Protein AF-A0A2P2IAN9-F1 (afdb_monomer_lite)

Structure (mmCIF, N/CA/C/O backbone):
data_AF-A0A2P2IAN9-F1
#
_entry.id   AF-A0A2P2IAN9-F1
#
loop_
_atom_site.group_PDB
_atom_site.id
_atom_site.type_symbol
_atom_site.label_atom_id
_atom_site.label_alt_id
_atom_site.label_comp_id
_atom_site.label_asym_id
_atom_site.label_entity_id
_atom_site.label_seq_id
_atom_site.pdbx_PDB_ins_code
_atom_site.Cartn_x
_atom_site.Cartn_y
_atom_site.Cartn_z
_atom_site.occupancy
_atom_site.B_iso_or_equiv
_atom_site.auth_seq_id
_atom_site.auth_comp_id
_atom_site.auth_asym_id
_atom_site.auth_atom_id
_atom_site.pdbx_PDB_model_num
ATOM 1 N N . THR A 1 1 ? -15.669 -12.174 9.888 1.00 73.38 1 THR A N 1
ATOM 2 C CA . THR A 1 1 ? -15.102 -11.050 10.673 1.00 73.38 1 THR A CA 1
ATOM 3 C C . THR A 1 1 ? -13.944 -11.431 11.589 1.00 73.38 1 THR A C 1
ATOM 5 O O . THR A 1 1 ? -13.033 -10.623 11.710 1.00 73.38 1 THR A O 1
ATOM 8 N N . HIS A 1 2 ? -13.893 -12.653 12.136 1.00 88.44 2 HIS A N 1
ATOM 9 C CA . HIS A 1 2 ? -12.846 -13.146 13.055 1.00 88.44 2 HIS A CA 1
ATOM 10 C C . HIS A 1 2 ? -11.388 -12.764 12.722 1.00 88.44 2 HIS A C 1
ATOM 12 O O . HIS A 1 2 ? -10.687 -12.249 13.589 1.00 88.44 2 HIS A O 1
ATOM 18 N N . CYS A 1 3 ? -10.926 -12.946 11.478 1.00 91.88 3 CYS A N 1
ATOM 19 C CA . CYS A 1 3 ? -9.547 -12.599 11.106 1.00 91.88 3 CYS A CA 1
ATOM 20 C C . CYS A 1 3 ? -9.253 -11.098 11.248 1.00 91.88 3 CYS A C 1
ATOM 22 O O . CYS A 1 3 ? -8.183 -10.721 11.710 1.00 91.88 3 CYS A O 1
ATOM 24 N N . VAL A 1 4 ? -10.203 -10.234 10.877 1.00 91.31 4 VAL A N 1
ATOM 25 C CA . VAL A 1 4 ? -10.028 -8.776 10.969 1.00 91.31 4 VAL A CA 1
ATOM 26 C C . VAL A 1 4 ? -9.991 -8.345 12.431 1.00 91.31 4 VAL A C 1
ATOM 28 O O . VAL A 1 4 ? -9.147 -7.542 12.810 1.00 91.31 4 VAL A O 1
ATOM 31 N N . THR A 1 5 ? -10.848 -8.927 13.269 1.00 93.00 5 THR A N 1
ATOM 32 C CA . THR A 1 5 ? -10.837 -8.685 14.715 1.00 93.00 5 THR A CA 1
ATOM 33 C C . THR A 1 5 ? -9.508 -9.087 15.346 1.00 93.00 5 THR A C 1
ATOM 35 O O . THR A 1 5 ? -8.934 -8.306 16.101 1.00 93.00 5 THR A O 1
ATOM 38 N N . PHE A 1 6 ? -8.980 -10.260 14.987 1.00 95.56 6 PHE A N 1
ATOM 39 C CA . PHE A 1 6 ? -7.663 -10.703 15.438 1.00 95.56 6 PHE A CA 1
ATOM 40 C C . PHE A 1 6 ? -6.560 -9.719 15.030 1.00 95.56 6 PHE A C 1
ATOM 42 O O . PHE A 1 6 ? -5.773 -9.302 15.873 1.00 95.56 6 PHE A O 1
ATOM 49 N N . LEU A 1 7 ? -6.531 -9.297 13.762 1.00 94.75 7 LEU A N 1
ATOM 50 C CA . LEU A 1 7 ? -5.512 -8.369 13.266 1.00 94.75 7 LEU A CA 1
ATOM 51 C C . LEU A 1 7 ? -5.581 -7.006 13.967 1.00 94.75 7 LEU A C 1
ATOM 53 O O . LEU A 1 7 ? -4.540 -6.440 14.309 1.00 94.75 7 LEU A O 1
ATOM 57 N N . VAL A 1 8 ? -6.784 -6.481 14.207 1.00 92.31 8 VAL A N 1
ATOM 58 C CA . VAL A 1 8 ? -6.971 -5.213 14.930 1.00 92.31 8 VAL A CA 1
ATOM 59 C C . VAL A 1 8 ? -6.477 -5.330 16.372 1.00 92.31 8 VAL A C 1
ATOM 61 O O . VAL A 1 8 ? -5.745 -4.457 16.832 1.00 92.31 8 VAL A O 1
ATOM 64 N N . ASN A 1 9 ? -6.786 -6.434 17.055 1.00 91.75 9 ASN A N 1
ATOM 65 C CA . ASN A 1 9 ? -6.298 -6.694 18.413 1.00 91.75 9 ASN A CA 1
ATOM 66 C C . ASN A 1 9 ? -4.779 -6.916 18.464 1.00 91.75 9 ASN A C 1
ATOM 68 O O . ASN A 1 9 ? -4.145 -6.578 19.457 1.00 91.75 9 ASN A O 1
ATOM 72 N N . PHE A 1 10 ? -4.186 -7.434 17.385 1.00 93.50 10 PHE A N 1
ATOM 73 C CA . PHE A 1 10 ? -2.736 -7.578 17.239 1.00 93.50 10 PHE A CA 1
ATOM 74 C C . PHE A 1 10 ? -2.008 -6.228 17.088 1.00 93.50 10 PHE A C 1
ATOM 76 O O . PHE A 1 10 ? -0.782 -6.174 17.133 1.00 93.50 10 PHE A O 1
ATOM 83 N N . GLY A 1 11 ? -2.738 -5.122 16.909 1.00 88.56 11 GLY A N 1
ATOM 84 C CA . GLY A 1 11 ? -2.145 -3.795 16.743 1.00 88.56 11 GLY A CA 1
ATOM 85 C C . GLY A 1 11 ? -1.714 -3.504 15.308 1.00 88.56 11 GLY A C 1
ATOM 86 O O . GLY A 1 11 ? -0.791 -2.721 15.079 1.00 88.56 11 GLY A O 1
ATOM 87 N N . THR A 1 12 ? -2.366 -4.121 14.317 1.00 91.94 12 THR A N 1
ATOM 88 C CA . THR A 1 12 ? -2.169 -3.691 12.925 1.00 91.94 12 THR A CA 1
ATOM 89 C C . THR A 1 12 ? -2.632 -2.248 12.731 1.00 91.94 12 THR A C 1
ATOM 91 O O . THR A 1 12 ? -3.547 -1.768 13.397 1.00 91.94 12 THR A O 1
ATOM 94 N N . ASN A 1 13 ? -1.986 -1.530 11.812 1.00 92.12 13 ASN A N 1
ATOM 95 C CA . ASN A 1 13 ? -2.345 -0.148 11.520 1.00 92.12 13 ASN A CA 1
ATOM 96 C C . ASN A 1 13 ? -3.661 -0.093 10.724 1.00 92.12 13 ASN A C 1
ATOM 98 O O . ASN A 1 13 ? -3.674 -0.424 9.538 1.00 92.12 13 ASN A O 1
ATOM 102 N N . LEU A 1 14 ? -4.745 0.379 11.349 1.00 92.88 14 LEU A N 1
ATOM 103 C CA . LEU A 1 14 ? -6.054 0.542 10.700 1.00 92.88 14 LEU A CA 1
ATOM 104 C C . LEU A 1 14 ? -6.056 1.624 9.609 1.00 92.88 14 LEU A C 1
ATOM 106 O O . LEU A 1 14 ? -6.954 1.644 8.772 1.00 92.88 14 LEU A O 1
ATOM 110 N N . PHE A 1 15 ? -5.055 2.504 9.611 1.00 93.94 15 PHE A N 1
ATOM 111 C CA . PHE A 1 15 ? -4.884 3.596 8.653 1.00 93.94 15 PHE A CA 1
ATOM 112 C C . PHE A 1 15 ? -3.808 3.293 7.604 1.00 93.94 15 PHE A C 1
ATOM 114 O O . PHE A 1 15 ? -3.354 4.206 6.921 1.00 93.94 15 PHE A O 1
ATOM 121 N N . ALA A 1 16 ? -3.352 2.040 7.504 1.00 94.88 16 ALA A N 1
ATOM 122 C CA . ALA A 1 16 ? -2.446 1.628 6.438 1.00 94.88 16 ALA A CA 1
ATOM 123 C C . ALA A 1 16 ? -3.073 1.911 5.067 1.00 94.88 16 ALA A C 1
ATOM 125 O O . ALA A 1 16 ? -4.287 1.835 4.921 1.00 94.88 16 ALA A O 1
ATOM 126 N N . LEU A 1 17 ? -2.250 2.219 4.069 1.00 96.00 17 LEU A N 1
ATOM 127 C CA . LEU A 1 17 ? -2.711 2.537 2.722 1.00 96.00 17 LEU A CA 1
ATOM 128 C C . LEU A 1 17 ? -2.096 1.567 1.706 1.00 96.00 17 LEU A C 1
ATOM 130 O O . LEU A 1 17 ? -0.945 1.125 1.853 1.00 96.00 17 LEU A O 1
ATOM 134 N N . ASP A 1 18 ? -2.877 1.221 0.686 1.00 93.88 18 ASP A N 1
ATOM 135 C CA . ASP A 1 18 ? -2.386 0.511 -0.493 1.00 93.88 18 ASP A CA 1
ATOM 136 C C . ASP A 1 18 ? -1.674 1.473 -1.471 1.00 93.88 18 ASP A C 1
ATOM 138 O O . ASP A 1 18 ? -1.512 2.665 -1.206 1.00 93.88 18 ASP A O 1
ATOM 142 N N . ASN A 1 19 ? -1.214 0.959 -2.615 1.00 92.25 19 ASN A N 1
ATOM 143 C CA . ASN A 1 19 ? -0.552 1.784 -3.637 1.00 92.25 19 ASN A CA 1
ATOM 144 C C . ASN A 1 19 ? -1.485 2.831 -4.271 1.00 92.25 19 ASN A C 1
ATOM 146 O O . ASN A 1 19 ? -1.006 3.762 -4.911 1.00 92.25 19 ASN A O 1
ATOM 150 N N . GLN A 1 20 ? -2.796 2.673 -4.089 1.00 91.38 20 GLN A N 1
ATOM 151 C CA . GLN A 1 20 ? -3.844 3.539 -4.610 1.00 91.38 20 GLN A CA 1
ATOM 152 C C . GLN A 1 20 ? -4.423 4.463 -3.532 1.00 91.38 20 GLN A C 1
ATOM 154 O O . GLN A 1 20 ? -5.422 5.127 -3.783 1.00 91.38 20 GLN A O 1
ATOM 159 N N . TYR A 1 21 ? -3.785 4.540 -2.360 1.00 92.94 21 TYR A N 1
ATOM 160 C CA . TYR A 1 21 ? -4.229 5.348 -1.225 1.00 92.94 21 TYR A CA 1
ATOM 161 C C . TYR A 1 21 ? -5.585 4.928 -0.635 1.00 92.94 21 TYR A C 1
ATOM 163 O O . TYR A 1 21 ? -6.258 5.737 -0.000 1.00 92.94 21 TYR A O 1
ATOM 171 N N . HIS A 1 22 ? -5.971 3.659 -0.762 1.00 95.88 22 HIS A N 1
ATOM 172 C CA . HIS A 1 22 ? -7.133 3.117 -0.062 1.00 95.88 22 HIS A CA 1
ATOM 173 C C . HIS A 1 22 ? -6.749 2.580 1.313 1.00 95.88 22 HIS A C 1
ATOM 175 O O . HIS A 1 22 ? -5.803 1.798 1.456 1.00 95.88 22 HIS A O 1
ATOM 181 N N . SER A 1 23 ? -7.531 2.950 2.325 1.00 95.38 23 SER A N 1
ATOM 182 C CA . SER A 1 23 ? -7.441 2.349 3.652 1.00 95.38 23 SER A CA 1
ATOM 183 C C . SER A 1 23 ? -8.182 1.002 3.717 1.00 95.38 23 SER A C 1
ATOM 185 O O . SER A 1 23 ? -9.050 0.723 2.883 1.00 95.38 23 SER A O 1
ATOM 187 N N . PRO A 1 24 ? -7.928 0.159 4.739 1.00 94.75 24 PRO A N 1
ATOM 188 C CA . PRO A 1 24 ? -8.713 -1.047 4.997 1.00 94.75 24 PRO A CA 1
ATOM 189 C C . PRO A 1 24 ? -10.226 -0.801 5.042 1.00 94.75 24 PRO A C 1
ATOM 191 O O . PRO A 1 24 ? -11.002 -1.665 4.632 1.00 94.75 24 PRO A O 1
ATOM 194 N N . LYS A 1 25 ? -10.648 0.377 5.525 1.00 95.31 25 LYS A N 1
ATOM 195 C CA . LYS A 1 25 ? -12.055 0.789 5.568 1.00 95.31 25 LYS A CA 1
ATOM 196 C C . LYS A 1 25 ? -12.606 1.004 4.156 1.00 95.31 25 LYS A C 1
ATOM 198 O O . LYS A 1 25 ? -13.667 0.472 3.838 1.00 95.31 25 LYS A O 1
ATOM 203 N N . ASP A 1 26 ? -11.868 1.715 3.309 1.00 95.81 26 ASP A N 1
ATOM 204 C CA . ASP A 1 26 ? -12.273 1.993 1.926 1.00 95.81 26 ASP A CA 1
ATOM 205 C C . ASP A 1 26 ? -12.361 0.697 1.118 1.00 95.81 26 ASP A C 1
ATOM 207 O O . ASP A 1 26 ? -13.351 0.455 0.434 1.00 95.81 26 ASP A O 1
ATOM 211 N N . LEU A 1 27 ? -11.389 -0.205 1.287 1.00 94.81 27 LEU A N 1
ATOM 212 C CA . LEU A 1 27 ? -11.413 -1.526 0.654 1.00 94.81 27 LEU A CA 1
ATOM 213 C C . LEU A 1 27 ? -12.602 -2.374 1.122 1.00 94.81 27 LEU A C 1
ATOM 215 O O . LEU A 1 27 ? -13.214 -3.074 0.315 1.00 94.81 27 LEU A O 1
ATOM 219 N N . ALA A 1 28 ? -12.966 -2.309 2.407 1.00 95.12 28 ALA A N 1
ATOM 220 C CA . ALA A 1 28 ? -14.155 -2.991 2.913 1.00 95.12 28 ALA A CA 1
ATOM 221 C C . ALA A 1 28 ? -15.449 -2.416 2.313 1.00 95.12 28 ALA A C 1
ATOM 223 O O . ALA A 1 28 ? -16.366 -3.187 2.017 1.00 95.12 28 ALA A O 1
ATOM 224 N N . ALA A 1 29 ? -15.511 -1.097 2.102 1.00 95.88 29 ALA A N 1
ATOM 225 C CA . ALA A 1 29 ? -16.639 -0.431 1.455 1.00 95.88 29 ALA A CA 1
ATOM 226 C C . ALA A 1 29 ? -16.747 -0.804 -0.033 1.00 95.88 29 ALA A C 1
ATOM 228 O O . ALA A 1 29 ? -17.814 -1.233 -0.469 1.00 95.88 29 ALA A O 1
ATOM 229 N N . ILE A 1 30 ? -15.639 -0.737 -0.781 1.00 95.62 30 ILE A N 1
ATOM 230 C CA . ILE A 1 30 ? -15.566 -1.124 -2.202 1.00 95.62 30 ILE A CA 1
ATOM 231 C C . ILE A 1 30 ? -15.977 -2.590 -2.386 1.00 95.62 30 ILE A C 1
ATOM 233 O O . ILE A 1 30 ? -16.718 -2.923 -3.306 1.00 95.62 30 ILE A O 1
ATOM 237 N N . ALA A 1 31 ? -15.543 -3.473 -1.484 1.00 93.81 31 ALA A N 1
ATOM 238 C CA . ALA A 1 31 ? -15.880 -4.893 -1.523 1.00 93.81 31 ALA A CA 1
ATOM 239 C C . ALA A 1 31 ? -17.292 -5.226 -0.992 1.00 93.81 31 ALA A C 1
ATOM 241 O O . ALA A 1 31 ? -17.640 -6.404 -0.907 1.00 93.81 31 ALA A O 1
ATOM 242 N N . GLY A 1 32 ? -18.083 -4.233 -0.566 1.00 94.50 32 GLY A N 1
ATOM 243 C CA . GLY A 1 32 ? -19.434 -4.439 -0.032 1.00 94.50 32 GLY A CA 1
ATOM 244 C C . GLY A 1 32 ? -19.491 -5.200 1.301 1.00 94.50 32 GLY A C 1
ATOM 245 O O . GLY A 1 32 ? -20.542 -5.723 1.674 1.00 94.50 32 GLY A O 1
ATOM 246 N N . LYS A 1 33 ? -18.386 -5.282 2.056 1.00 95.62 33 LYS A N 1
ATOM 247 C CA . LYS A 1 33 ? -18.310 -6.034 3.322 1.00 95.62 33 LYS A CA 1
ATOM 248 C C . LYS A 1 33 ? -18.792 -5.198 4.508 1.00 95.62 33 LYS A C 1
ATOM 250 O O . LYS A 1 33 ? -18.000 -4.801 5.361 1.00 95.62 33 LYS A O 1
ATOM 255 N N . GLN A 1 34 ? -20.103 -4.982 4.589 1.00 95.00 34 GLN A N 1
ATOM 256 C CA . GLN A 1 34 ? -20.748 -4.114 5.588 1.00 95.00 34 GLN A CA 1
ATOM 257 C C . GLN A 1 34 ? -20.393 -4.457 7.047 1.00 95.00 34 GLN A C 1
ATOM 259 O O . GLN A 1 34 ? -20.115 -3.565 7.844 1.00 95.00 34 GLN A O 1
ATOM 264 N N . GLU A 1 35 ? -20.337 -5.744 7.406 1.00 94.62 35 GLU A N 1
ATOM 265 C CA . GLU A 1 35 ? -19.994 -6.174 8.773 1.00 94.62 35 GLU A CA 1
ATOM 266 C C . GLU A 1 35 ? -18.555 -5.778 9.158 1.00 94.62 35 GLU A C 1
ATOM 268 O O . GLU A 1 35 ? -18.302 -5.271 10.251 1.00 94.62 35 GLU A O 1
ATOM 273 N N . VAL A 1 36 ? -17.610 -5.956 8.227 1.00 95.12 36 VAL A N 1
ATOM 274 C CA . VAL A 1 36 ? -16.200 -5.579 8.404 1.00 95.12 36 VAL A CA 1
ATOM 275 C C . VAL A 1 36 ? -16.057 -4.062 8.440 1.00 95.12 36 VAL A C 1
ATOM 277 O O . VAL A 1 36 ? -15.339 -3.541 9.289 1.00 95.12 36 VAL A O 1
ATOM 280 N N . LEU A 1 37 ? -16.766 -3.356 7.557 1.00 95.50 37 LEU A N 1
ATOM 281 C CA . LEU A 1 37 ? -16.779 -1.898 7.501 1.00 95.50 37 LEU A CA 1
ATOM 282 C C . LEU A 1 37 ? -17.226 -1.297 8.840 1.00 95.50 37 LEU A C 1
ATOM 284 O O . LEU A 1 37 ? -16.530 -0.452 9.398 1.00 95.50 37 LEU A O 1
ATOM 288 N N . ARG A 1 38 ? -18.341 -1.787 9.395 1.00 95.81 38 ARG A N 1
ATOM 289 C CA . ARG A 1 38 ? -18.894 -1.312 10.673 1.00 95.81 38 ARG A CA 1
ATOM 290 C C . ARG A 1 38 ? -17.962 -1.603 11.853 1.00 95.81 38 ARG A C 1
ATOM 292 O O . ARG A 1 38 ? -17.824 -0.775 12.755 1.00 95.81 38 ARG A O 1
ATOM 299 N N . PHE A 1 39 ? -17.299 -2.762 11.838 1.00 95.62 39 PHE A N 1
ATOM 300 C CA . PHE A 1 39 ? -16.288 -3.117 12.835 1.00 95.62 39 PHE A CA 1
ATOM 301 C C . PHE A 1 39 ? -15.066 -2.190 12.768 1.00 95.62 39 PHE A C 1
ATOM 303 O O . PHE A 1 39 ? -14.659 -1.645 13.794 1.00 95.62 39 PHE A O 1
ATOM 310 N N . LEU A 1 40 ? -14.505 -1.982 11.572 1.00 95.31 40 LEU A N 1
ATOM 311 C CA . LEU A 1 40 ? -13.342 -1.115 11.364 1.00 95.31 40 LEU A CA 1
ATOM 312 C C . LEU A 1 40 ? -13.641 0.340 11.730 1.00 95.31 40 LEU A C 1
ATOM 314 O O . LEU A 1 40 ? -12.804 0.983 12.355 1.00 95.31 40 LEU A O 1
ATOM 318 N N . ASP A 1 41 ? -14.832 0.839 11.399 1.00 95.06 41 ASP A N 1
ATOM 319 C CA . ASP A 1 41 ? -15.256 2.194 11.754 1.00 95.06 41 ASP A CA 1
ATOM 320 C C . ASP A 1 41 ? -15.337 2.383 13.276 1.00 95.06 41 ASP A C 1
ATOM 322 O O . ASP A 1 41 ? -14.755 3.312 13.836 1.00 95.06 41 ASP A O 1
ATOM 326 N N . SER A 1 42 ? -15.948 1.416 13.968 1.00 94.88 42 SER A N 1
ATOM 327 C CA . SER A 1 42 ? -16.028 1.409 15.433 1.00 94.88 42 SER A CA 1
ATOM 328 C C . SER A 1 42 ? -14.643 1.330 16.088 1.00 94.88 42 SER A C 1
ATOM 330 O O . SER A 1 42 ? -14.381 2.004 17.084 1.00 94.88 42 SER A O 1
ATOM 332 N N . ALA A 1 43 ? -13.743 0.503 15.551 1.00 94.19 43 ALA A N 1
ATOM 333 C CA . ALA A 1 43 ? -12.381 0.358 16.061 1.00 94.19 43 ALA A CA 1
ATOM 334 C C . ALA A 1 43 ? -11.540 1.626 15.832 1.00 94.19 43 ALA A C 1
ATOM 336 O O . ALA A 1 43 ? -10.825 2.061 16.736 1.00 94.19 43 ALA A O 1
ATOM 337 N N . ALA A 1 44 ? -11.665 2.252 14.660 1.00 93.25 44 ALA A N 1
ATOM 338 C CA . ALA A 1 44 ? -10.976 3.496 14.336 1.00 93.25 44 ALA A CA 1
ATOM 339 C C . ALA A 1 44 ? -11.447 4.658 15.223 1.00 93.25 44 ALA A C 1
ATOM 341 O O . ALA A 1 44 ? -10.613 5.409 15.728 1.00 93.25 44 ALA A O 1
ATOM 342 N N . ALA A 1 45 ? -12.757 4.776 15.470 1.00 94.12 45 ALA A N 1
ATOM 343 C CA . ALA A 1 45 ? -13.310 5.778 16.381 1.00 94.12 45 ALA A CA 1
ATOM 344 C C . ALA A 1 45 ? -12.777 5.600 17.813 1.00 94.12 45 ALA A C 1
ATOM 346 O O . ALA A 1 45 ? -12.323 6.562 18.432 1.00 94.12 45 ALA A O 1
ATOM 347 N N . LYS A 1 46 ? -12.737 4.357 18.316 1.00 93.44 46 LYS A N 1
ATOM 348 C CA . LYS A 1 46 ? -12.150 4.047 19.630 1.00 93.44 46 LYS A CA 1
ATOM 349 C C . LYS A 1 46 ? -10.679 4.459 19.711 1.00 93.44 46 LYS A C 1
ATOM 351 O O . LYS A 1 46 ? -10.287 5.102 20.679 1.00 93.44 46 LYS A O 1
ATOM 356 N N . GLN A 1 47 ? -9.870 4.139 18.700 1.00 92.00 47 GLN A N 1
ATOM 357 C CA . GLN A 1 47 ? -8.456 4.535 18.679 1.00 92.00 47 GLN A CA 1
ATOM 358 C C . GLN A 1 47 ? -8.261 6.052 18.617 1.00 92.00 47 GLN A C 1
ATOM 360 O O . GLN A 1 47 ? -7.361 6.566 19.269 1.00 92.00 47 GLN A O 1
ATOM 365 N N . GLN A 1 48 ? -9.103 6.780 17.880 1.00 91.38 48 GLN A N 1
ATOM 366 C CA . GLN A 1 48 ? -9.017 8.243 17.811 1.00 91.38 48 GLN A CA 1
ATOM 367 C C . GLN A 1 48 ? -9.293 8.917 19.154 1.00 91.38 48 GLN A C 1
ATOM 369 O O . GLN A 1 48 ? -8.640 9.908 19.470 1.00 91.38 48 GLN A O 1
ATOM 374 N N . ILE A 1 49 ? -10.228 8.377 19.937 1.00 92.75 49 ILE A N 1
ATOM 375 C CA . ILE A 1 49 ? -10.556 8.897 21.269 1.00 92.75 49 ILE A CA 1
ATOM 376 C C . ILE A 1 49 ? -9.454 8.543 22.274 1.00 92.75 49 ILE A C 1
ATOM 378 O O . ILE A 1 49 ? -9.070 9.384 23.081 1.00 92.75 49 ILE A O 1
ATOM 382 N N . MET A 1 50 ? -8.940 7.311 22.230 1.00 91.31 50 MET A N 1
ATOM 383 C CA . MET A 1 50 ? -7.956 6.838 23.209 1.00 91.31 50 MET A CA 1
ATOM 384 C C . MET A 1 50 ? -6.538 7.356 22.945 1.00 91.31 50 MET A C 1
ATOM 386 O O . MET A 1 50 ? -5.817 7.647 23.893 1.00 91.31 50 MET A O 1
ATOM 390 N N . ASP A 1 51 ? -6.115 7.447 21.681 1.00 90.31 51 ASP A N 1
ATOM 391 C CA . ASP A 1 51 ? -4.724 7.742 21.327 1.00 90.31 51 ASP A CA 1
ATOM 392 C C . ASP A 1 51 ? -4.604 8.522 20.008 1.00 90.31 51 ASP A C 1
ATOM 394 O O . ASP A 1 51 ? -4.049 8.083 18.998 1.00 90.31 51 ASP A O 1
ATOM 398 N N . PHE A 1 52 ? -5.135 9.742 20.017 1.00 92.19 52 PHE A N 1
ATOM 399 C CA . PHE A 1 52 ? -5.097 10.641 18.863 1.00 92.19 52 PHE A CA 1
ATOM 400 C C . PHE A 1 52 ? -3.674 10.880 18.319 1.00 92.19 52 PHE A C 1
ATOM 402 O O . PHE A 1 52 ? -3.464 10.982 17.104 1.00 92.19 52 PHE A O 1
ATOM 409 N N . ALA A 1 53 ? -2.676 10.958 19.205 1.00 92.75 53 ALA A N 1
ATOM 410 C CA . ALA A 1 53 ? -1.292 11.214 18.825 1.00 92.75 53 ALA A CA 1
ATOM 411 C C . ALA A 1 53 ? -0.682 10.032 18.060 1.00 92.75 53 ALA A C 1
ATOM 413 O O . ALA A 1 53 ? -0.012 10.247 17.042 1.00 92.75 53 ALA A O 1
ATOM 414 N N . SER A 1 54 ? -0.918 8.791 18.502 1.00 90.56 54 SER A N 1
ATOM 415 C CA . SER A 1 54 ? -0.456 7.627 17.746 1.00 90.56 54 SER A CA 1
ATOM 416 C C . SER A 1 54 ? -1.220 7.460 16.442 1.00 90.56 54 SER A C 1
ATOM 418 O O . SER A 1 54 ? -0.587 7.158 15.433 1.00 90.56 54 SER A O 1
ATOM 420 N N . VAL A 1 55 ? -2.523 7.764 16.406 1.00 93.12 55 VAL A N 1
ATOM 421 C CA . VAL A 1 55 ? -3.310 7.757 15.165 1.00 93.12 55 VAL A CA 1
ATOM 422 C C . VAL A 1 55 ? -2.710 8.713 14.135 1.00 93.12 55 VAL A C 1
ATOM 424 O O . VAL A 1 55 ? -2.527 8.336 12.976 1.00 93.12 55 VAL A O 1
ATOM 427 N N . LYS A 1 56 ? -2.333 9.931 14.542 1.00 93.44 56 LYS A N 1
ATOM 428 C CA . LYS A 1 56 ? -1.671 10.892 13.646 1.00 93.44 56 LYS A CA 1
ATOM 429 C C . LYS A 1 56 ? -0.349 10.340 13.102 1.00 93.44 56 LYS A C 1
ATOM 431 O O . LYS A 1 56 ? -0.122 10.385 11.894 1.00 93.44 56 LYS A O 1
ATOM 436 N N . LYS A 1 57 ? 0.492 9.760 13.966 1.00 94.38 57 LYS A N 1
ATOM 437 C CA . LYS A 1 57 ? 1.759 9.126 13.554 1.00 94.38 57 LYS A CA 1
ATOM 438 C C . LYS A 1 57 ? 1.536 7.918 12.640 1.00 94.38 57 LYS A C 1
ATOM 440 O O . LYS A 1 57 ? 2.308 7.704 11.710 1.00 94.38 57 LYS A O 1
ATOM 445 N N . ALA A 1 58 ? 0.499 7.124 12.891 1.00 93.19 58 ALA A N 1
ATOM 446 C CA . ALA A 1 58 ? 0.159 5.943 12.107 1.00 93.19 58 ALA A CA 1
ATOM 447 C C . ALA A 1 58 ? -0.299 6.313 10.689 1.00 93.19 58 ALA A C 1
ATOM 449 O O . ALA A 1 58 ? 0.112 5.653 9.733 1.00 93.19 58 ALA A O 1
ATOM 450 N N . LYS A 1 59 ? -1.075 7.397 10.551 1.00 93.94 59 LYS A N 1
ATOM 451 C CA . LYS A 1 59 ? -1.455 7.982 9.255 1.00 93.94 59 LYS A CA 1
ATOM 452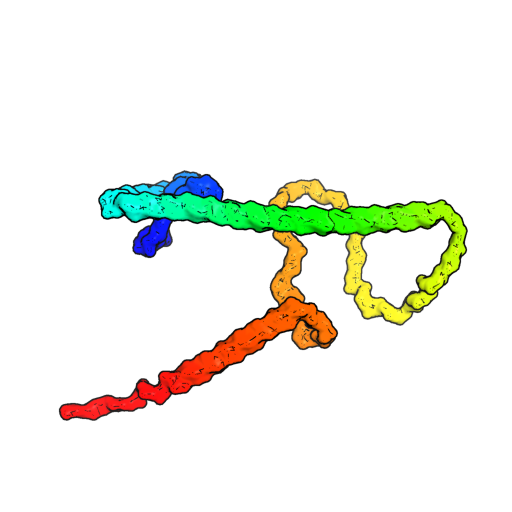 C C . LYS A 1 59 ? -0.240 8.513 8.496 1.00 93.94 59 LYS A C 1
ATOM 454 O O . LYS A 1 59 ? 0.003 8.101 7.368 1.00 93.94 59 LYS A O 1
ATOM 459 N N . GLU A 1 60 ? 0.591 9.324 9.149 1.00 94.56 60 GLU A N 1
ATOM 460 C CA . GLU A 1 60 ? 1.806 9.870 8.529 1.00 94.56 60 GLU A CA 1
ATOM 461 C C . GLU A 1 60 ? 2.774 8.755 8.089 1.00 94.56 60 GLU A C 1
ATOM 463 O O . GLU A 1 60 ? 3.387 8.811 7.020 1.00 94.56 60 GLU A O 1
ATOM 468 N N . LYS A 1 61 ? 2.910 7.697 8.900 1.00 94.50 61 LYS A N 1
ATOM 469 C CA . LYS A 1 61 ? 3.716 6.525 8.547 1.00 94.50 61 LYS A CA 1
ATOM 470 C C . LYS A 1 61 ? 3.146 5.798 7.329 1.00 94.50 61 LYS A C 1
ATOM 472 O O . LYS A 1 61 ? 3.932 5.394 6.476 1.00 94.50 61 LYS A O 1
ATOM 477 N N . ALA A 1 62 ? 1.824 5.644 7.246 1.00 94.75 62 ALA A N 1
ATOM 478 C CA . ALA A 1 62 ? 1.169 5.001 6.113 1.00 94.75 62 ALA A CA 1
ATOM 479 C C . ALA A 1 62 ? 1.418 5.768 4.806 1.00 94.75 62 ALA A C 1
ATOM 481 O O . ALA A 1 62 ? 1.854 5.167 3.829 1.00 94.75 62 ALA A O 1
ATOM 482 N N . GLU A 1 63 ? 1.257 7.093 4.810 1.00 94.19 63 GLU A N 1
ATOM 483 C CA . GLU A 1 63 ? 1.534 7.945 3.644 1.00 94.19 63 GLU A CA 1
ATOM 484 C C . GLU A 1 63 ? 2.992 7.825 3.182 1.00 94.19 63 GLU A C 1
ATOM 486 O O . GLU A 1 63 ? 3.270 7.566 2.009 1.00 94.19 63 GLU A O 1
ATOM 491 N N . LYS A 1 64 ? 3.947 7.928 4.117 1.00 94.88 64 LYS A N 1
ATOM 492 C CA . LYS A 1 64 ? 5.378 7.762 3.810 1.00 94.88 64 LYS A CA 1
ATOM 493 C C . LYS A 1 64 ? 5.693 6.374 3.259 1.00 94.88 64 LYS A C 1
ATOM 495 O O . LYS A 1 64 ? 6.600 6.233 2.438 1.00 94.88 64 LYS A O 1
ATOM 500 N N . GLU A 1 65 ? 5.011 5.339 3.738 1.00 93.56 65 GLU A N 1
ATOM 501 C CA . GLU A 1 65 ? 5.219 3.975 3.267 1.00 93.56 65 GLU A CA 1
ATOM 502 C C . GLU A 1 65 ? 4.714 3.784 1.834 1.00 93.56 65 GLU A C 1
ATOM 504 O O . GLU A 1 65 ? 5.436 3.188 1.033 1.00 93.56 65 GLU A O 1
ATOM 509 N N . VAL A 1 66 ? 3.550 4.344 1.486 1.00 94.88 66 VAL A N 1
ATOM 510 C CA . VAL A 1 66 ? 3.027 4.329 0.109 1.00 94.88 66 VAL A CA 1
ATOM 511 C C . VAL A 1 66 ? 4.000 5.009 -0.840 1.00 94.88 66 VAL A C 1
ATOM 513 O O . VAL A 1 66 ? 4.427 4.387 -1.810 1.00 94.88 66 VAL A O 1
ATOM 516 N N . VAL A 1 6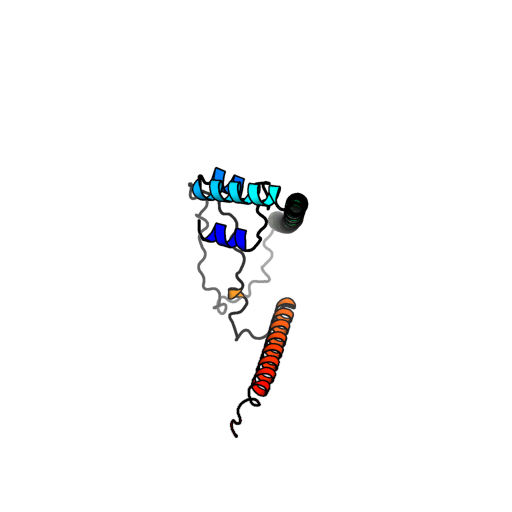7 ? 4.445 6.227 -0.518 1.00 94.19 67 VAL A N 1
ATOM 517 C CA . VAL A 1 67 ? 5.401 6.971 -1.355 1.00 94.19 67 VAL A CA 1
ATOM 518 C C . VAL A 1 67 ? 6.681 6.161 -1.573 1.00 94.19 67 VAL A C 1
ATOM 520 O O . VAL A 1 67 ? 7.108 5.951 -2.708 1.00 94.19 67 VAL A O 1
ATOM 523 N N . LYS A 1 68 ? 7.262 5.602 -0.503 1.00 94.69 68 LYS A N 1
ATOM 524 C CA . LYS A 1 68 ? 8.455 4.744 -0.610 1.00 94.69 68 LYS A CA 1
ATOM 525 C C . LYS A 1 68 ? 8.217 3.501 -1.465 1.00 94.69 68 LYS A C 1
ATOM 527 O O . LYS A 1 68 ? 9.150 3.025 -2.115 1.00 94.69 68 LYS A O 1
ATOM 532 N N . ARG A 1 69 ? 7.019 2.920 -1.414 1.00 93.75 69 ARG A N 1
ATOM 533 C CA . ARG A 1 69 ? 6.669 1.718 -2.177 1.00 93.75 69 ARG A CA 1
ATOM 534 C C . ARG A 1 69 ? 6.505 2.047 -3.662 1.00 93.75 69 ARG A C 1
ATOM 536 O O . ARG A 1 69 ? 7.077 1.330 -4.482 1.00 93.75 69 ARG A O 1
ATOM 543 N N . LEU A 1 70 ? 5.846 3.160 -3.986 1.00 93.62 70 LEU A N 1
ATOM 544 C CA . LEU A 1 70 ? 5.717 3.679 -5.350 1.00 93.62 70 LEU A CA 1
ATOM 545 C C . LEU A 1 70 ? 7.085 4.001 -5.955 1.00 93.62 70 LEU A C 1
ATOM 547 O O . LEU A 1 70 ? 7.430 3.460 -6.999 1.00 93.62 70 LEU A O 1
ATOM 551 N N . GLU A 1 71 ? 7.940 4.743 -5.247 1.00 94.25 71 GLU A N 1
ATOM 552 C CA . GLU A 1 71 ? 9.289 5.052 -5.737 1.00 94.25 71 GLU A CA 1
ATOM 553 C C . GLU A 1 71 ? 10.122 3.801 -6.042 1.00 94.25 71 GLU A C 1
ATOM 555 O O . GLU A 1 71 ? 10.897 3.769 -7.000 1.00 94.25 71 GLU A O 1
ATOM 560 N N . LYS A 1 72 ? 10.024 2.769 -5.195 1.00 93.56 72 LYS A N 1
ATOM 561 C CA . LYS A 1 72 ? 10.726 1.499 -5.418 1.00 93.56 72 LYS A CA 1
ATOM 562 C C . LYS A 1 72 ? 10.184 0.781 -6.647 1.00 93.56 72 LYS A C 1
ATOM 564 O O . LYS A 1 72 ? 10.986 0.252 -7.416 1.00 93.56 72 LYS A O 1
ATOM 569 N N . SER A 1 73 ? 8.864 0.783 -6.820 1.00 91.81 73 SER A N 1
ATOM 570 C CA . SER A 1 73 ? 8.201 0.215 -7.992 1.00 91.81 73 SER A CA 1
ATOM 571 C C . SER A 1 73 ? 8.654 0.929 -9.264 1.00 91.81 73 SER A C 1
ATOM 573 O O . SER A 1 73 ? 9.152 0.281 -10.179 1.00 91.81 73 SER A O 1
ATOM 575 N N . ASP A 1 74 ? 8.635 2.261 -9.280 1.00 93.50 74 ASP A N 1
ATOM 576 C CA . ASP A 1 74 ? 9.052 3.067 -10.431 1.00 93.50 74 ASP A CA 1
ATOM 577 C C . ASP A 1 74 ? 10.528 2.869 -10.776 1.00 93.50 74 ASP A C 1
ATOM 579 O O . ASP A 1 74 ? 10.902 2.741 -11.943 1.00 93.50 74 ASP A O 1
ATOM 583 N N . LYS A 1 75 ? 11.400 2.818 -9.762 1.00 94.56 75 LYS A N 1
ATOM 584 C CA . LYS A 1 75 ? 12.832 2.541 -9.958 1.00 94.56 75 LYS A CA 1
ATOM 585 C C . LYS A 1 75 ? 13.053 1.154 -10.551 1.00 94.56 75 LYS A C 1
ATOM 587 O O . LYS A 1 75 ? 13.950 0.992 -11.375 1.00 94.56 75 LYS A O 1
ATOM 592 N N . MET A 1 76 ? 12.280 0.159 -10.121 1.00 93.44 76 MET A N 1
ATOM 593 C CA . MET A 1 76 ? 12.352 -1.193 -10.670 1.00 93.44 76 MET A CA 1
ATOM 594 C C . MET A 1 76 ? 11.845 -1.213 -12.112 1.00 93.44 76 MET A C 1
ATOM 596 O O . MET A 1 76 ? 12.552 -1.706 -12.985 1.00 93.44 76 MET A O 1
ATOM 600 N N . GLN A 1 77 ? 10.699 -0.585 -12.376 1.00 93.00 77 GLN A N 1
ATOM 601 C CA . GLN A 1 77 ? 10.103 -0.502 -13.705 1.00 93.00 77 GLN A CA 1
ATOM 602 C C . GLN A 1 77 ? 11.052 0.159 -14.712 1.00 93.00 77 GLN A C 1
ATOM 604 O O . GLN A 1 77 ? 11.354 -0.421 -15.750 1.00 93.00 77 GLN A O 1
ATOM 609 N N . LYS A 1 78 ? 11.650 1.304 -14.355 1.00 94.12 78 LYS A N 1
ATOM 610 C CA . LYS A 1 78 ? 12.636 2.001 -15.200 1.00 94.12 78 LYS A CA 1
ATOM 611 C C . LYS A 1 78 ? 13.868 1.155 -15.514 1.00 94.12 78 LYS A C 1
ATOM 613 O O . LYS A 1 78 ? 14.418 1.261 -16.607 1.00 94.12 78 LYS A O 1
ATOM 618 N N . LYS A 1 79 ? 14.333 0.333 -14.566 1.00 94.44 79 LYS A N 1
ATOM 619 C CA . LYS A 1 79 ? 15.457 -0.585 -14.812 1.00 94.44 79 LYS A CA 1
ATOM 620 C C . LYS A 1 79 ? 15.070 -1.664 -15.814 1.00 94.44 79 LYS A C 1
ATOM 622 O O . LYS A 1 79 ? 15.805 -1.858 -16.775 1.00 94.44 79 LYS A O 1
ATOM 627 N N . MET A 1 80 ? 13.911 -2.289 -15.621 1.00 91.19 80 MET A N 1
ATOM 628 C CA . MET A 1 80 ? 13.398 -3.308 -16.538 1.00 91.19 80 MET A CA 1
ATOM 629 C C . MET A 1 80 ? 13.184 -2.747 -17.945 1.00 91.19 80 MET A C 1
ATOM 631 O O . MET A 1 80 ? 13.553 -3.390 -18.922 1.00 91.19 80 MET A O 1
ATOM 635 N N . ASP A 1 81 ? 12.639 -1.536 -18.061 1.00 93.75 81 ASP A N 1
ATOM 636 C CA . ASP A 1 81 ? 12.412 -0.899 -19.359 1.00 93.75 81 ASP A CA 1
ATOM 637 C C . ASP A 1 81 ? 13.733 -0.533 -20.051 1.00 93.75 81 ASP A C 1
ATOM 639 O O . ASP A 1 81 ? 13.886 -0.778 -21.245 1.00 93.75 81 ASP A O 1
ATOM 643 N N . LYS A 1 82 ? 14.731 -0.046 -19.302 1.00 94.94 82 LYS A N 1
ATOM 644 C CA . LYS A 1 82 ? 16.074 0.225 -19.838 1.00 94.94 82 LYS A CA 1
ATOM 645 C C . LYS A 1 82 ? 16.792 -1.047 -20.293 1.00 94.94 82 LYS A C 1
ATOM 647 O O . LYS A 1 82 ? 17.497 -1.035 -21.300 1.00 94.94 82 LYS A O 1
ATOM 652 N N . GLU A 1 83 ? 16.663 -2.136 -19.541 1.00 93.31 83 GLU A N 1
ATOM 653 C CA . GLU A 1 83 ? 17.225 -3.434 -19.925 1.00 93.31 83 GLU A CA 1
ATOM 654 C C . GLU A 1 83 ? 16.556 -3.963 -21.195 1.00 93.31 83 GLU A C 1
ATOM 656 O O . GLU A 1 83 ? 17.265 -4.322 -22.136 1.00 93.31 83 GLU A O 1
ATOM 661 N N . ARG A 1 84 ? 15.221 -3.887 -21.269 1.00 92.50 84 ARG A N 1
ATOM 662 C CA . ARG A 1 84 ? 14.443 -4.260 -22.457 1.00 92.50 84 ARG A CA 1
ATOM 663 C C . ARG A 1 84 ? 14.845 -3.436 -23.680 1.00 92.50 84 ARG A C 1
ATOM 665 O O . ARG A 1 84 ? 15.048 -3.993 -24.750 1.00 92.50 84 ARG A O 1
ATOM 672 N N . GLU A 1 85 ? 15.009 -2.123 -23.530 1.00 93.88 85 GLU A N 1
ATOM 673 C CA . GLU A 1 85 ? 15.430 -1.242 -24.625 1.00 93.88 85 GLU A CA 1
ATOM 674 C C . GLU A 1 85 ? 16.846 -1.581 -25.118 1.00 93.88 85 GLU A C 1
ATOM 676 O O . GLU A 1 85 ? 17.105 -1.613 -26.321 1.00 93.88 85 GLU A O 1
ATOM 681 N N . ASN A 1 86 ? 17.776 -1.862 -24.203 1.00 93.88 86 ASN A N 1
ATOM 682 C CA . ASN A 1 86 ? 19.139 -2.243 -24.567 1.00 93.88 86 ASN A CA 1
ATOM 683 C C . ASN A 1 86 ? 19.200 -3.605 -25.265 1.00 93.88 86 ASN A C 1
ATOM 685 O O . ASN A 1 86 ? 20.007 -3.777 -26.177 1.00 93.88 86 ASN A O 1
ATOM 689 N N . GLU A 1 87 ? 18.390 -4.571 -24.832 1.00 92.88 87 GLU A N 1
ATOM 690 C CA . GLU A 1 87 ? 18.263 -5.872 -25.491 1.00 92.88 87 GLU A CA 1
ATOM 691 C C . GLU A 1 87 ? 17.657 -5.716 -26.887 1.00 92.88 87 GLU A C 1
ATOM 693 O O . GLU A 1 87 ? 18.237 -6.201 -27.857 1.00 92.88 87 GLU A O 1
ATOM 698 N N . GLN A 1 88 ? 16.582 -4.935 -27.011 1.00 91.25 88 GLN A N 1
ATOM 699 C CA . GLN A 1 88 ? 15.946 -4.653 -28.294 1.00 91.25 88 GLN A CA 1
ATOM 700 C C . GLN A 1 88 ? 16.926 -4.001 -29.275 1.00 91.25 88 GLN A C 1
ATOM 702 O O . GLN A 1 88 ? 17.099 -4.485 -30.387 1.00 91.25 88 GLN A O 1
ATOM 707 N N . LYS A 1 89 ? 17.682 -2.986 -28.836 1.00 93.62 89 LYS A N 1
ATOM 708 C CA . LYS A 1 89 ? 18.714 -2.341 -29.667 1.00 93.62 89 LYS A CA 1
ATOM 709 C C . LYS A 1 89 ? 19.818 -3.297 -30.119 1.00 93.62 89 LYS A C 1
ATOM 711 O O . LYS A 1 89 ? 20.420 -3.063 -31.163 1.00 93.62 89 LYS A O 1
ATOM 716 N N . LYS A 1 90 ? 20.150 -4.325 -29.333 1.00 93.50 90 LYS A N 1
ATOM 717 C CA . LYS A 1 90 ? 21.131 -5.343 -29.744 1.00 93.50 90 LYS A CA 1
ATOM 718 C C . LYS A 1 90 ? 20.546 -6.258 -30.812 1.00 93.50 90 LYS A C 1
ATOM 720 O O . LYS A 1 90 ? 21.205 -6.467 -31.823 1.00 93.50 90 LYS A O 1
ATOM 725 N N . LEU A 1 91 ? 19.318 -6.730 -30.604 1.00 90.75 91 LEU A N 1
ATOM 726 C CA . LEU A 1 91 ? 18.604 -7.570 -31.565 1.00 90.75 91 LEU A CA 1
ATOM 727 C C . LEU A 1 91 ? 18.373 -6.843 -32.894 1.00 90.75 91 LEU A C 1
ATOM 729 O O . LEU A 1 91 ? 18.546 -7.439 -33.951 1.00 90.75 91 LEU A O 1
ATOM 733 N N . ASP A 1 92 ? 18.038 -5.554 -32.857 1.00 92.50 92 ASP A N 1
ATOM 734 C CA . ASP A 1 92 ? 17.819 -4.754 -34.065 1.00 92.50 92 ASP A CA 1
ATOM 735 C C . ASP A 1 92 ? 19.122 -4.555 -34.854 1.00 92.50 92 ASP A C 1
ATOM 737 O O . ASP A 1 92 ? 19.131 -4.704 -36.073 1.00 92.50 92 ASP A O 1
ATOM 741 N N . LYS A 1 93 ? 20.249 -4.301 -34.170 1.00 93.44 93 LYS A N 1
ATOM 742 C CA . LYS A 1 93 ? 21.574 -4.226 -34.815 1.00 93.44 93 LYS A CA 1
ATOM 743 C C . LYS A 1 93 ? 22.006 -5.559 -35.419 1.00 93.44 93 LYS A C 1
ATOM 745 O O . LYS A 1 93 ? 22.613 -5.574 -36.484 1.00 93.44 93 LYS A O 1
ATOM 750 N N . GLU A 1 94 ? 21.730 -6.665 -34.732 1.00 89.88 94 GLU A N 1
ATOM 751 C CA . GLU A 1 94 ? 22.017 -8.012 -35.232 1.00 89.88 94 GLU A CA 1
ATOM 752 C C . GLU A 1 94 ? 21.179 -8.330 -36.478 1.00 89.88 94 GLU A C 1
ATOM 754 O O . GLU A 1 94 ? 21.725 -8.802 -37.471 1.00 89.88 94 GLU A O 1
ATOM 759 N N . ARG A 1 95 ? 19.883 -7.985 -36.470 1.00 89.06 95 ARG A N 1
ATOM 760 C CA . ARG A 1 95 ? 19.007 -8.092 -37.648 1.00 89.06 95 ARG A CA 1
ATOM 761 C C . ARG A 1 95 ? 19.507 -7.250 -38.815 1.00 89.06 95 ARG A C 1
ATOM 763 O O . ARG A 1 95 ? 19.595 -7.756 -39.923 1.00 89.06 95 ARG A O 1
ATOM 770 N N . GLU A 1 96 ? 19.874 -5.995 -38.570 1.00 90.56 96 GLU A N 1
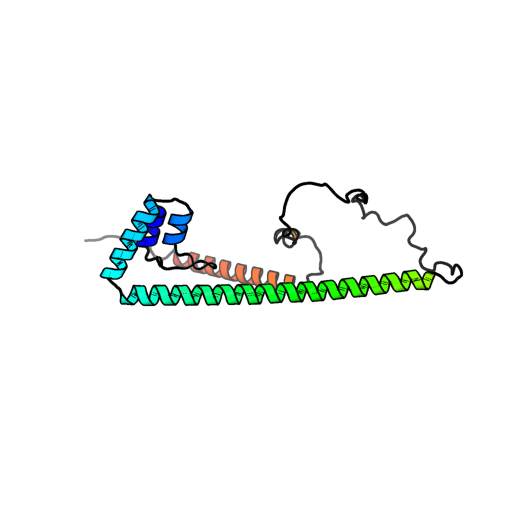ATOM 771 C CA . GLU A 1 96 ? 20.394 -5.112 -39.618 1.00 90.56 96 GLU A CA 1
ATOM 772 C C . GLU A 1 96 ? 21.702 -5.648 -40.224 1.00 90.56 96 GLU A C 1
ATOM 774 O O . GLU A 1 96 ? 21.927 -5.521 -41.426 1.00 90.56 96 GLU A O 1
ATOM 779 N N . LEU A 1 97 ? 22.573 -6.251 -39.406 1.00 91.56 97 LEU A N 1
ATOM 780 C CA . LEU A 1 97 ? 23.800 -6.877 -39.892 1.00 91.56 97 LEU A CA 1
ATOM 781 C C . LEU A 1 97 ? 23.497 -8.079 -40.796 1.00 91.56 97 LEU A C 1
ATOM 783 O O . LEU A 1 97 ? 24.071 -8.162 -41.878 1.00 91.56 97 LEU A O 1
ATOM 787 N N . LEU A 1 98 ? 22.589 -8.967 -40.380 1.00 83.50 98 LEU A N 1
ATOM 788 C CA . LEU A 1 98 ? 22.155 -10.109 -41.194 1.00 83.50 98 LEU A CA 1
ATOM 789 C C . LEU A 1 98 ? 21.539 -9.646 -42.524 1.00 83.50 98 LEU A C 1
ATOM 791 O O . LEU A 1 98 ? 21.952 -10.120 -43.576 1.00 83.50 98 LEU A O 1
ATOM 795 N N . ASP A 1 99 ? 20.664 -8.637 -42.498 1.00 87.44 99 ASP A N 1
ATOM 796 C CA . ASP A 1 99 ? 20.053 -8.071 -43.709 1.00 87.44 99 ASP A CA 1
ATOM 797 C C . ASP A 1 99 ? 21.086 -7.463 -44.679 1.00 87.44 99 ASP A C 1
ATOM 799 O O . ASP A 1 99 ? 20.868 -7.444 -45.892 1.00 87.44 99 ASP A O 1
ATOM 803 N N . LYS A 1 100 ? 22.202 -6.919 -44.171 1.00 86.00 100 LYS A N 1
ATOM 804 C CA . LYS A 1 100 ? 23.305 -6.419 -45.011 1.00 86.00 100 LYS A CA 1
ATOM 805 C C . LYS A 1 100 ? 24.105 -7.560 -45.627 1.00 86.00 100 LYS A C 1
ATOM 807 O O . LYS A 1 100 ? 24.418 -7.483 -46.811 1.00 86.00 100 LYS A O 1
ATOM 812 N N . MET A 1 101 ? 24.386 -8.611 -44.858 1.00 75.88 101 MET A N 1
ATOM 813 C CA . MET A 1 101 ? 25.065 -9.808 -45.367 1.00 75.88 101 MET A CA 1
ATOM 814 C C . MET A 1 101 ? 24.244 -10.479 -46.477 1.00 75.88 101 MET A C 1
ATOM 816 O O . MET A 1 101 ? 24.800 -10.816 -47.517 1.00 75.88 101 MET A O 1
ATOM 820 N N . ASP A 1 102 ? 22.921 -10.558 -46.317 1.00 73.50 102 ASP A N 1
ATOM 821 C CA . ASP A 1 102 ? 22.021 -11.125 -47.329 1.00 73.50 102 ASP A CA 1
ATOM 822 C C . ASP A 1 102 ? 21.938 -10.265 -48.610 1.00 73.50 102 ASP A C 1
ATOM 824 O O . ASP A 1 102 ? 21.704 -10.787 -49.700 1.00 73.50 102 ASP A O 1
ATOM 828 N N . LYS A 1 103 ? 22.142 -8.941 -48.515 1.00 66.56 103 LYS A N 1
ATOM 829 C CA . LYS A 1 103 ? 22.163 -8.026 -49.676 1.00 66.56 103 LYS A CA 1
ATOM 830 C C . LYS A 1 103 ? 23.502 -8.014 -50.413 1.00 66.56 103 LYS A C 1
ATOM 832 O O . LYS A 1 103 ? 23.507 -7.860 -51.632 1.00 66.56 103 LYS A O 1
ATOM 837 N N . GLU A 1 104 ? 24.618 -8.182 -49.707 1.00 57.03 104 GLU A N 1
ATOM 838 C CA . GLU A 1 104 ? 25.949 -8.302 -50.322 1.00 57.03 104 GLU A CA 1
ATOM 839 C C . GLU A 1 104 ? 26.151 -9.648 -51.050 1.00 57.03 104 GLU A C 1
ATOM 841 O O . GLU A 1 104 ? 27.012 -9.745 -51.921 1.00 57.03 104 GLU A O 1
ATOM 846 N N . GLU A 1 105 ? 25.309 -10.660 -50.805 1.00 52.31 105 GLU A N 1
ATOM 847 C CA . GLU A 1 105 ? 25.260 -11.899 -51.606 1.00 52.31 105 GLU A CA 1
ATOM 848 C C . GLU A 1 105 ? 24.530 -11.749 -52.969 1.00 52.31 105 GLU A C 1
ATOM 850 O O . GLU A 1 105 ? 24.363 -12.731 -53.698 1.00 52.31 105 GLU A O 1
ATOM 855 N N . GLY A 1 106 ? 24.119 -10.530 -53.354 1.00 48.12 106 GLY A N 1
ATOM 856 C CA . GLY A 1 106 ? 23.372 -10.238 -54.588 1.00 48.12 106 GLY A CA 1
ATOM 857 C C . GLY A 1 106 ? 24.183 -9.978 -55.873 1.00 48.12 106 GLY A C 1
ATOM 858 O O . GLY A 1 106 ? 23.584 -9.960 -56.947 1.00 48.12 106 GLY A O 1
ATOM 859 N N . GLU A 1 107 ? 25.512 -9.814 -55.819 1.00 46.00 107 GLU A N 1
ATOM 860 C CA . GLU A 1 107 ? 26.367 -9.570 -57.002 1.00 46.00 107 GLU A CA 1
ATOM 861 C C . GLU A 1 107 ? 27.507 -10.615 -57.133 1.00 46.00 107 GLU A C 1
ATOM 863 O O . GLU A 1 107 ? 28.608 -10.402 -56.646 1.00 46.00 107 GLU A O 1
ATOM 868 N N . GLU A 1 108 ? 27.200 -11.743 -57.807 1.00 43.47 108 GLU A N 1
ATOM 869 C CA . GLU A 1 108 ? 28.047 -12.742 -58.530 1.00 43.47 108 GLU A CA 1
ATOM 870 C C . GLU A 1 108 ? 29.411 -13.279 -57.982 1.00 43.47 108 GLU A C 1
ATOM 872 O O . GLU A 1 108 ? 30.147 -12.629 -57.251 1.00 43.47 108 GLU A O 1
ATOM 877 N N . PRO A 1 109 ? 29.930 -14.421 -58.497 1.00 48.19 109 PRO A N 1
ATOM 878 C CA . PRO A 1 109 ? 29.314 -15.690 -58.872 1.00 48.19 109 PRO A CA 1
ATOM 879 C C . PRO A 1 109 ? 29.775 -16.812 -57.913 1.00 48.19 109 PRO A C 1
ATOM 881 O O . PRO A 1 109 ? 30.871 -16.770 -57.358 1.00 48.19 109 PRO A O 1
ATOM 884 N N . ARG A 1 110 ? 28.950 -17.857 -57.756 1.00 53.03 110 ARG A N 1
ATOM 885 C CA . ARG A 1 110 ? 29.171 -19.107 -56.985 1.00 53.03 110 ARG A CA 1
ATOM 886 C C . ARG A 1 110 ? 30.642 -19.418 -56.635 1.00 53.03 110 ARG A C 1
ATOM 888 O O . ARG A 1 110 ? 31.312 -20.192 -57.327 1.00 53.03 110 ARG A O 1
ATOM 895 N N . ARG A 1 111 ? 31.143 -18.887 -55.516 1.00 51.12 111 ARG A N 1
ATOM 896 C CA . ARG A 1 111 ? 32.434 -19.306 -54.961 1.00 51.12 111 ARG A CA 1
ATOM 897 C C . ARG A 1 111 ? 32.214 -20.538 -54.094 1.00 51.12 111 ARG A C 1
ATOM 899 O O . ARG A 1 111 ? 31.402 -20.558 -53.178 1.00 51.12 111 ARG A O 1
ATOM 906 N N . LYS A 1 112 ? 32.906 -21.602 -54.492 1.00 52.03 112 LYS A N 1
ATOM 907 C CA . LYS A 1 112 ? 32.824 -22.967 -53.972 1.00 52.03 112 LYS A CA 1
ATOM 908 C C . LYS A 1 112 ? 32.918 -22.980 -52.443 1.00 52.03 112 LYS A C 1
ATOM 910 O O . LYS A 1 112 ? 33.859 -22.449 -51.861 1.00 52.03 112 LYS A O 1
ATOM 915 N N . SER A 1 113 ? 31.932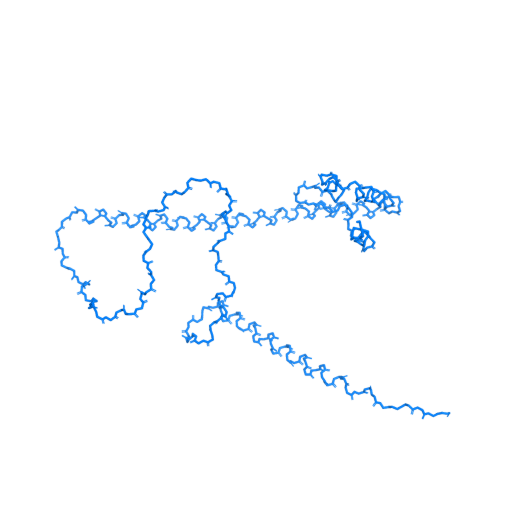 -23.627 -51.834 1.00 55.28 113 SER A N 1
ATOM 916 C CA . SER A 1 113 ? 31.797 -23.906 -50.407 1.00 55.28 113 SER A CA 1
ATOM 917 C C . SER A 1 113 ? 33.062 -24.539 -49.813 1.00 55.28 113 SER A C 1
ATOM 919 O O . SER A 1 113 ? 33.369 -25.692 -50.116 1.00 55.28 113 SER A O 1
ATOM 921 N N . PHE A 1 114 ? 33.744 -23.828 -48.913 1.00 54.91 114 PHE A N 1
ATOM 922 C CA . PHE A 1 114 ? 34.829 -24.379 -48.084 1.00 54.91 114 PHE A CA 1
ATOM 923 C C . PHE A 1 114 ? 34.374 -24.843 -46.688 1.00 54.91 114 PHE A C 1
ATOM 925 O O . PHE A 1 114 ? 35.200 -25.239 -45.874 1.00 54.91 114 PHE A O 1
ATOM 932 N N . ILE A 1 115 ? 33.064 -24.888 -46.422 1.00 51.41 115 ILE A N 1
ATOM 933 C CA . ILE A 1 115 ? 32.486 -25.650 -45.301 1.00 51.41 115 ILE A CA 1
ATOM 934 C C . ILE A 1 115 ? 31.343 -26.507 -45.853 1.00 51.41 115 ILE A C 1
ATOM 936 O O . ILE A 1 115 ? 30.162 -26.270 -45.634 1.00 51.41 115 ILE A O 1
ATOM 940 N N . ALA A 1 116 ? 31.722 -27.514 -46.634 1.00 56.81 116 ALA A N 1
ATOM 941 C CA . ALA A 1 116 ? 30.865 -28.634 -47.006 1.00 56.81 116 ALA A CA 1
ATOM 942 C C . ALA A 1 116 ? 31.524 -29.945 -46.558 1.00 56.81 116 ALA A C 1
ATOM 944 O O . ALA A 1 116 ? 31.667 -30.882 -47.332 1.00 56.81 116 ALA A O 1
ATOM 945 N N . THR A 1 117 ? 31.929 -30.004 -45.287 1.00 55.28 117 THR A N 1
ATOM 946 C CA . THR A 1 117 ? 32.346 -31.257 -44.647 1.00 55.28 117 THR A CA 1
ATOM 947 C C . THR A 1 117 ? 31.829 -31.312 -43.216 1.00 55.28 117 THR A C 1
ATOM 949 O O . THR A 1 117 ? 32.583 -31.397 -42.255 1.00 55.28 117 THR A O 1
ATOM 952 N N . ILE A 1 118 ? 30.507 -31.300 -43.064 1.00 52.62 118 ILE A N 1
ATOM 953 C CA . ILE A 1 118 ? 29.902 -32.125 -42.020 1.00 52.62 118 ILE A CA 1
ATOM 954 C C . ILE A 1 118 ? 29.220 -33.260 -42.766 1.00 52.62 118 ILE A C 1
ATOM 956 O O . ILE A 1 118 ? 28.137 -33.122 -43.333 1.00 52.62 118 ILE A O 1
ATOM 960 N N . SER A 1 119 ? 29.958 -34.365 -42.837 1.00 43.72 119 SER A N 1
ATOM 961 C CA . SER A 1 119 ? 29.485 -35.662 -43.292 1.00 43.72 119 SER A CA 1
ATOM 962 C C . SER A 1 119 ? 28.123 -35.967 -42.663 1.00 43.72 119 SER A C 1
ATOM 964 O O . SER A 1 119 ? 27.940 -35.843 -41.451 1.00 43.72 119 SER A O 1
ATOM 966 N N . ARG A 1 120 ? 27.163 -36.371 -43.500 1.00 52.97 120 ARG A N 1
ATOM 967 C CA . ARG A 1 120 ? 25.780 -36.749 -43.160 1.00 52.97 120 ARG A CA 1
ATOM 968 C C . ARG A 1 120 ? 25.681 -38.046 -42.322 1.00 52.97 120 ARG A C 1
ATOM 970 O O . ARG A 1 120 ? 24.757 -38.824 -42.517 1.00 52.97 120 ARG A O 1
ATOM 977 N N . GLY A 1 121 ? 26.607 -38.300 -41.395 1.00 52.59 121 GLY A N 1
ATOM 978 C CA . GLY A 1 121 ? 26.716 -39.583 -40.686 1.00 52.59 121 GLY A CA 1
ATOM 979 C C . GLY A 1 121 ? 26.887 -39.542 -39.165 1.00 52.59 121 GLY A C 1
ATOM 980 O O . GLY A 1 121 ? 26.926 -40.608 -38.562 1.00 52.59 121 GLY A O 1
ATOM 981 N N . SER A 1 122 ? 26.992 -38.378 -38.510 1.00 53.22 122 SER A N 1
ATOM 982 C CA . SER A 1 122 ? 27.314 -38.359 -37.068 1.00 53.22 122 SER A CA 1
ATOM 983 C C . SER A 1 122 ? 26.863 -37.110 -36.295 1.00 53.22 122 SER A C 1
ATOM 985 O O . SER A 1 122 ? 27.601 -36.581 -35.470 1.00 53.22 122 SER A O 1
ATOM 987 N N . ILE A 1 123 ? 25.617 -36.661 -36.481 1.00 48.69 123 ILE A N 1
ATOM 988 C CA . ILE A 1 123 ? 24.943 -35.788 -35.497 1.00 48.69 123 ILE A CA 1
ATOM 989 C C . ILE A 1 123 ? 23.617 -36.437 -35.107 1.00 48.69 123 ILE A C 1
ATOM 991 O O . ILE A 1 123 ? 22.535 -36.071 -35.556 1.00 48.69 123 ILE A O 1
ATOM 995 N N . ALA A 1 124 ? 23.723 -37.448 -34.253 1.00 55.34 124 ALA A N 1
ATOM 996 C CA . ALA A 1 124 ? 22.601 -38.076 -33.580 1.00 55.34 124 ALA A CA 1
ATOM 997 C C . ALA A 1 124 ? 22.316 -37.371 -32.241 1.00 55.34 124 ALA A C 1
ATOM 999 O O . ALA A 1 124 ? 22.367 -38.023 -31.214 1.00 55.34 124 ALA A O 1
ATOM 1000 N N . PHE A 1 125 ? 22.052 -36.053 -32.222 1.00 48.28 125 PHE A N 1
ATOM 1001 C CA . PHE A 1 125 ? 21.580 -35.345 -31.008 1.00 48.28 125 PHE A CA 1
ATOM 1002 C C . PHE A 1 125 ? 20.673 -34.126 -31.280 1.00 48.28 125 PHE A C 1
ATOM 1004 O O . PHE A 1 125 ? 20.609 -33.204 -30.472 1.00 48.28 125 PHE A O 1
ATOM 1011 N N . ILE A 1 126 ? 19.916 -34.110 -32.382 1.00 50.00 126 ILE A N 1
ATOM 1012 C CA . ILE A 1 126 ? 18.848 -33.114 -32.595 1.00 50.00 126 ILE A CA 1
ATOM 1013 C C . ILE A 1 126 ? 17.555 -33.855 -32.938 1.00 50.00 126 ILE A C 1
ATOM 1015 O O . ILE A 1 126 ? 17.086 -33.859 -34.068 1.00 50.00 126 ILE A O 1
ATOM 1019 N N . ASN A 1 127 ? 16.982 -34.514 -31.931 1.00 53.59 127 ASN A N 1
ATOM 1020 C CA . ASN A 1 127 ? 15.589 -34.945 -31.962 1.00 53.59 127 ASN A CA 1
ATOM 1021 C C . ASN A 1 127 ? 14.767 -33.996 -31.088 1.00 53.59 127 ASN A C 1
ATOM 1023 O O . ASN A 1 127 ? 14.687 -34.170 -29.874 1.00 53.59 127 ASN A O 1
ATOM 1027 N N . LYS A 1 128 ? 14.153 -32.998 -31.729 1.00 51.53 128 LYS A N 1
ATOM 1028 C CA . LYS A 1 128 ? 12.816 -32.478 -31.399 1.00 51.53 128 LYS A CA 1
ATOM 1029 C C . LYS A 1 128 ? 12.258 -31.756 -32.637 1.00 51.53 128 LYS A C 1
ATOM 1031 O O . LYS A 1 128 ? 13.014 -31.068 -33.320 1.00 51.53 128 LYS A O 1
ATOM 1036 N N . PRO A 1 129 ? 10.978 -31.973 -32.981 1.00 48.84 129 PRO A N 1
ATOM 1037 C CA . PRO A 1 129 ? 10.444 -31.659 -34.300 1.00 48.84 129 PRO A CA 1
ATOM 1038 C C . PRO A 1 129 ? 10.335 -30.150 -34.533 1.00 48.84 129 PRO A C 1
ATOM 1040 O O . PRO A 1 129 ? 9.937 -29.393 -33.646 1.00 48.84 129 PRO A O 1
ATOM 1043 N N . ARG A 1 130 ? 10.659 -29.743 -35.765 1.00 51.47 130 ARG A N 1
ATOM 1044 C CA . ARG A 1 130 ? 10.305 -28.443 -36.345 1.00 51.47 130 ARG A CA 1
ATOM 1045 C C . ARG A 1 130 ? 8.800 -28.214 -36.154 1.00 51.47 130 ARG A C 1
ATOM 1047 O O . ARG A 1 130 ? 8.005 -29.041 -36.586 1.00 51.47 130 ARG A O 1
ATOM 1054 N N . ARG A 1 131 ? 8.418 -27.115 -35.498 1.00 50.38 131 ARG A N 1
ATOM 1055 C CA . ARG A 1 131 ? 7.041 -26.604 -35.526 1.00 50.38 131 ARG A CA 1
ATOM 1056 C C . ARG A 1 131 ? 6.903 -25.698 -36.745 1.00 50.38 131 ARG A C 1
ATOM 1058 O O . ARG A 1 131 ? 7.708 -24.787 -36.919 1.00 50.38 131 ARG A O 1
ATOM 1065 N N . ASP A 1 132 ? 5.915 -25.997 -37.577 1.00 45.16 132 ASP A N 1
ATOM 1066 C CA . ASP A 1 132 ? 5.571 -25.263 -38.794 1.00 45.16 132 ASP A CA 1
ATOM 1067 C C . ASP A 1 132 ? 5.273 -23.773 -38.534 1.00 45.16 132 ASP A C 1
ATOM 1069 O O . ASP A 1 132 ? 4.746 -23.429 -37.474 1.00 45.16 132 ASP A O 1
ATOM 1073 N N . PRO A 1 133 ? 5.498 -22.876 -39.514 1.00 49.59 133 PRO A N 1
ATOM 1074 C CA . PRO A 1 133 ? 5.216 -21.445 -39.380 1.00 49.59 133 PRO A CA 1
ATOM 1075 C C . PRO A 1 133 ? 3.728 -21.074 -39.569 1.00 49.59 133 PRO A C 1
ATOM 1077 O O . PRO A 1 133 ? 3.402 -19.903 -39.735 1.00 49.59 133 PRO A O 1
ATOM 1080 N N . LYS A 1 134 ? 2.790 -22.030 -39.524 1.00 47.62 134 LYS A N 1
ATOM 1081 C CA . LYS A 1 134 ? 1.340 -21.777 -39.679 1.00 47.62 134 LYS A CA 1
ATOM 1082 C C . LYS A 1 134 ? 0.606 -21.510 -38.355 1.00 47.62 134 LYS A C 1
ATOM 1084 O O . LYS A 1 134 ? -0.506 -21.983 -38.155 1.00 47.62 134 LYS A O 1
ATOM 1089 N N . ILE A 1 135 ? 1.205 -20.730 -37.456 1.00 48.94 135 ILE A N 1
ATOM 1090 C CA . ILE A 1 135 ? 0.497 -20.154 -36.297 1.00 48.94 135 ILE A CA 1
ATOM 1091 C C . ILE A 1 135 ? 0.773 -18.648 -36.256 1.00 48.94 135 ILE A C 1
ATOM 1093 O O . ILE A 1 135 ? 1.327 -18.105 -35.306 1.00 48.94 135 ILE A O 1
ATOM 1097 N N . LEU A 1 136 ? 0.408 -17.967 -37.338 1.00 44.31 136 LEU A N 1
ATOM 1098 C CA . LEU A 1 136 ? 0.079 -16.550 -37.288 1.00 44.31 136 LEU A CA 1
ATOM 1099 C C . LEU A 1 136 ? -1.443 -16.484 -37.109 1.00 44.31 136 LEU A C 1
ATOM 1101 O O . LEU A 1 136 ? -2.183 -16.816 -38.027 1.00 44.31 136 LEU A O 1
ATOM 1105 N N . TYR A 1 137 ? -1.859 -16.081 -35.905 1.00 40.59 137 TYR A N 1
ATOM 1106 C CA . TYR A 1 137 ? -3.229 -15.836 -35.427 1.00 40.59 137 TYR A CA 1
ATOM 1107 C C . TYR A 1 137 ? -4.117 -17.054 -35.114 1.00 40.59 137 TYR A C 1
ATOM 1109 O O . TYR A 1 137 ? -4.673 -17.688 -36.006 1.00 40.59 137 TYR A O 1
ATOM 1117 N N . PRO A 1 138 ? -4.453 -17.243 -33.828 1.00 38.88 138 PRO A N 1
ATOM 1118 C CA . PRO A 1 138 ? -5.824 -17.443 -33.410 1.00 38.88 138 PRO A CA 1
ATOM 1119 C C . PRO A 1 138 ? -6.391 -16.092 -32.956 1.00 38.88 138 PRO A C 1
ATOM 1121 O O . PRO A 1 138 ? -5.971 -15.505 -31.958 1.00 38.88 138 PRO A O 1
ATOM 1124 N N . SER A 1 139 ? -7.351 -15.580 -33.720 1.00 47.91 139 SER A N 1
ATOM 1125 C CA . SER A 1 139 ? -8.294 -14.577 -33.245 1.00 47.91 139 SER A CA 1
ATOM 1126 C C . SER A 1 139 ? -9.081 -15.150 -32.060 1.00 47.91 139 SER A C 1
ATOM 1128 O O . SER A 1 139 ? -9.790 -16.138 -32.247 1.00 47.91 139 SER A O 1
ATOM 1130 N N . ASN A 1 140 ? -8.938 -14.527 -30.881 1.00 45.59 140 ASN A N 1
ATOM 1131 C CA . ASN A 1 140 ? -9.944 -14.314 -29.819 1.00 45.59 140 ASN A CA 1
ATOM 1132 C C . ASN A 1 140 ? -9.401 -14.500 -28.374 1.00 45.59 140 ASN A C 1
ATOM 1134 O O . ASN A 1 140 ? -9.238 -15.619 -27.900 1.00 45.59 140 ASN A O 1
ATOM 1138 N N . VAL A 1 141 ? -9.310 -13.355 -27.663 1.00 41.66 141 VAL A N 1
ATOM 1139 C CA . VAL A 1 141 ? -9.409 -13.099 -26.190 1.00 41.66 141 VAL A CA 1
ATOM 1140 C C . VAL A 1 141 ? -8.218 -13.478 -25.248 1.00 41.66 141 VAL A C 1
ATOM 1142 O O . VAL A 1 141 ? -7.320 -14.192 -25.672 1.00 41.66 141 VAL A O 1
ATOM 1145 N N . PRO A 1 142 ? -8.080 -12.900 -24.018 1.00 44.00 142 PRO A N 1
ATOM 1146 C CA . PRO A 1 142 ? -7.230 -11.731 -23.747 1.00 44.00 142 PRO A CA 1
ATOM 1147 C C . PRO A 1 142 ? -6.053 -11.944 -22.752 1.00 44.00 142 PRO A C 1
ATOM 1149 O O . PRO A 1 142 ? -6.143 -12.689 -21.785 1.00 44.00 142 PRO A O 1
ATOM 1152 N N . ASN A 1 143 ? -4.992 -11.155 -22.966 1.00 49.41 143 ASN A N 1
ATOM 1153 C CA . ASN A 1 143 ? -4.089 -10.497 -22.001 1.00 49.41 143 ASN A CA 1
ATOM 1154 C C . ASN A 1 143 ? -3.525 -11.273 -20.780 1.00 49.41 143 ASN A C 1
ATOM 1156 O O . ASN A 1 143 ? -3.992 -11.072 -19.664 1.00 49.41 143 ASN A O 1
ATOM 1160 N N . THR A 1 144 ? -2.411 -12.001 -20.953 1.00 40.62 144 THR A N 1
ATOM 1161 C CA . THR A 1 144 ? -1.405 -12.259 -19.889 1.00 40.62 144 THR A CA 1
ATOM 1162 C C . THR A 1 144 ? -0.003 -12.493 -20.482 1.00 40.62 144 THR A C 1
ATOM 1164 O O . THR A 1 144 ? 0.491 -13.611 -20.599 1.00 40.62 144 THR A O 1
ATOM 1167 N N . ALA A 1 145 ? 0.690 -11.421 -20.864 1.00 39.25 145 ALA A N 1
ATOM 1168 C CA . ALA A 1 145 ? 2.048 -11.494 -21.408 1.00 39.25 145 ALA A CA 1
ATOM 1169 C C . ALA A 1 145 ? 3.131 -11.367 -20.314 1.00 39.25 145 ALA A C 1
ATOM 1171 O O . ALA A 1 145 ? 3.845 -10.377 -20.308 1.00 39.25 145 ALA A O 1
ATOM 1172 N N . TYR A 1 146 ? 3.260 -12.324 -19.380 1.00 42.31 146 TYR A N 1
ATOM 1173 C CA . TYR A 1 146 ? 4.376 -12.340 -18.404 1.00 42.31 146 TYR A CA 1
ATOM 1174 C C . TYR A 1 146 ? 4.695 -13.726 -17.808 1.00 42.31 146 TYR A C 1
ATOM 1176 O O . TYR A 1 146 ? 4.882 -13.845 -16.606 1.00 42.31 146 TYR A O 1
ATOM 1184 N N . THR A 1 147 ? 4.822 -14.800 -18.589 1.00 54.62 147 THR A N 1
ATOM 1185 C CA . THR A 1 147 ? 5.442 -16.034 -18.056 1.00 54.62 147 THR A CA 1
ATOM 1186 C C . THR A 1 147 ? 6.132 -16.828 -19.157 1.00 54.62 147 THR A C 1
ATOM 1188 O O . THR A 1 147 ? 5.479 -17.616 -19.823 1.00 54.62 147 THR A O 1
ATOM 1191 N N . ASN A 1 148 ? 7.437 -16.634 -19.352 1.00 55.22 148 ASN A N 1
ATOM 1192 C CA . ASN A 1 148 ? 8.337 -17.621 -19.976 1.00 55.22 148 ASN A CA 1
ATOM 1193 C C . ASN A 1 148 ? 9.791 -17.381 -19.511 1.00 55.22 148 ASN A C 1
ATOM 1195 O O . ASN A 1 148 ? 10.731 -17.398 -20.299 1.00 55.22 148 ASN A O 1
ATOM 1199 N N . SER A 1 149 ? 9.975 -17.108 -18.215 1.00 50.22 149 SER A N 1
ATOM 1200 C CA . SER A 1 149 ? 11.297 -17.069 -17.577 1.00 50.22 149 SER A CA 1
ATOM 1201 C C . SER A 1 149 ? 11.607 -18.456 -16.991 1.00 50.22 149 SER A C 1
ATOM 1203 O O . SER A 1 149 ? 10.712 -19.020 -16.351 1.00 50.22 149 SER A O 1
ATOM 1205 N N . PRO A 1 150 ? 12.816 -19.021 -17.192 1.00 59.50 150 PRO A N 1
ATOM 1206 C CA . PRO A 1 150 ? 13.194 -20.319 -16.634 1.00 59.50 150 PRO A CA 1
ATOM 1207 C C . PRO A 1 150 ? 13.017 -20.344 -15.116 1.00 59.50 150 PRO A C 1
ATOM 1209 O O . PRO A 1 150 ? 13.386 -19.398 -14.415 1.00 59.50 150 PRO A O 1
ATOM 1212 N N . THR A 1 151 ? 12.465 -21.435 -14.593 1.00 62.94 151 THR A N 1
ATOM 1213 C CA . THR A 1 151 ? 12.183 -21.553 -13.162 1.00 62.94 151 THR A CA 1
ATOM 1214 C C . THR A 1 151 ? 13.392 -22.107 -12.410 1.00 62.94 151 THR A C 1
ATOM 1216 O O . THR A 1 151 ? 14.248 -22.794 -12.961 1.00 62.94 151 THR A O 1
ATOM 1219 N N . PHE A 1 152 ? 13.475 -21.833 -11.107 1.00 44.59 152 PHE A N 1
ATOM 1220 C CA . PHE A 1 152 ? 14.564 -22.299 -10.234 1.00 44.59 152 PHE A CA 1
ATOM 1221 C C . PHE A 1 152 ? 14.764 -23.833 -10.247 1.00 44.59 152 PHE A C 1
ATOM 1223 O O . PHE A 1 152 ? 15.879 -24.324 -10.046 1.00 44.59 152 PHE A O 1
ATOM 1230 N N . SER A 1 153 ? 13.698 -24.586 -10.532 1.00 55.00 153 SER A N 1
ATOM 1231 C CA . SER A 1 153 ? 13.730 -26.043 -10.710 1.00 55.00 153 SER A CA 1
ATOM 1232 C C . SER A 1 153 ? 14.629 -26.473 -11.878 1.00 55.00 153 SER A C 1
ATOM 1234 O O . SER A 1 153 ? 15.348 -27.468 -11.780 1.00 55.00 153 SER A O 1
ATOM 1236 N N . ASP A 1 154 ? 14.667 -25.687 -12.954 1.00 59.91 154 ASP A N 1
ATOM 1237 C CA . ASP A 1 154 ? 15.393 -26.026 -14.185 1.00 59.91 154 ASP A CA 1
ATOM 1238 C C . ASP A 1 154 ? 16.920 -25.914 -14.019 1.00 59.91 154 ASP A C 1
ATOM 1240 O O . ASP A 1 154 ? 17.690 -26.523 -14.758 1.00 59.91 154 ASP A O 1
ATOM 1244 N N . LEU A 1 155 ? 17.379 -25.160 -13.013 1.00 59.06 155 LEU A N 1
ATOM 1245 C CA . LEU A 1 155 ? 18.798 -24.892 -12.745 1.00 59.06 155 LEU A CA 1
ATOM 1246 C C . LEU A 1 155 ? 19.425 -25.825 -11.700 1.00 59.06 155 LEU A C 1
ATOM 1248 O O . LEU A 1 155 ? 20.646 -25.826 -11.546 1.00 59.06 155 LEU A O 1
ATOM 1252 N N . THR A 1 156 ? 18.620 -26.574 -10.944 1.00 60.84 156 THR A N 1
ATOM 1253 C CA . THR A 1 156 ? 19.084 -27.264 -9.725 1.00 60.84 156 THR A CA 1
ATOM 1254 C C . THR A 1 156 ? 18.942 -28.785 -9.761 1.00 60.84 156 THR A C 1
ATOM 1256 O O . THR A 1 156 ? 19.410 -29.455 -8.843 1.00 60.84 156 THR A O 1
ATOM 1259 N N . THR A 1 157 ? 18.358 -29.352 -10.817 1.00 52.22 157 THR A N 1
ATOM 1260 C CA . THR A 1 157 ? 17.879 -30.745 -10.822 1.00 52.22 157 THR A CA 1
ATOM 1261 C C . THR A 1 157 ? 18.783 -31.765 -11.522 1.00 52.22 157 THR A C 1
ATOM 1263 O O . THR A 1 157 ? 18.399 -32.927 -11.607 1.00 52.22 157 THR A O 1
ATOM 1266 N N . ASN A 1 158 ? 20.000 -31.415 -11.968 1.00 52.50 158 ASN A N 1
ATOM 1267 C CA . ASN A 1 158 ? 20.887 -32.397 -12.611 1.00 52.50 158 ASN A CA 1
ATOM 1268 C C . ASN A 1 158 ? 22.233 -32.600 -11.879 1.00 52.50 158 ASN A C 1
ATOM 1270 O O . ASN A 1 158 ? 23.148 -31.790 -12.047 1.00 52.50 158 ASN A O 1
ATOM 1274 N N . PRO A 1 159 ? 22.399 -33.698 -11.113 1.00 51.47 159 PRO A N 1
ATOM 1275 C CA . PRO A 1 159 ? 23.631 -33.993 -10.381 1.00 51.47 159 PRO A CA 1
ATOM 1276 C C . PRO A 1 159 ? 24.776 -34.563 -11.244 1.00 51.47 159 PRO A C 1
ATOM 1278 O O . PRO A 1 159 ? 25.876 -34.729 -10.726 1.00 51.47 159 PRO A O 1
ATOM 1281 N N . ASN A 1 160 ? 24.576 -34.834 -12.544 1.00 50.03 160 ASN A N 1
ATOM 1282 C CA . ASN A 1 160 ? 25.586 -35.487 -13.401 1.00 50.03 160 ASN A CA 1
ATOM 1283 C C . ASN A 1 160 ? 26.206 -34.601 -14.500 1.00 50.03 160 ASN A C 1
ATOM 1285 O O . ASN A 1 160 ? 26.964 -35.092 -15.340 1.00 50.03 160 ASN A O 1
ATOM 1289 N N . ALA A 1 161 ? 25.960 -33.289 -14.499 1.00 46.12 161 ALA A N 1
ATOM 1290 C CA . ALA A 1 161 ? 26.581 -32.387 -15.470 1.00 46.12 161 ALA A CA 1
ATOM 1291 C C . ALA A 1 161 ? 28.033 -32.044 -15.078 1.00 46.12 161 ALA A C 1
ATOM 1293 O O . ALA A 1 161 ? 28.310 -31.149 -14.275 1.00 46.12 161 ALA A O 1
ATOM 1294 N N . LYS A 1 162 ? 28.991 -32.768 -15.668 1.00 48.34 162 LYS A N 1
ATOM 1295 C CA . LYS A 1 162 ? 30.427 -32.479 -15.570 1.00 48.34 162 LYS A CA 1
ATOM 1296 C C . LYS A 1 162 ? 30.750 -31.090 -16.157 1.00 48.34 162 LYS A C 1
ATOM 1298 O O . LYS A 1 162 ? 30.738 -30.897 -17.362 1.00 48.34 162 LYS A O 1
ATOM 1303 N N . LYS A 1 163 ? 31.128 -30.176 -15.255 1.00 53.91 163 LYS A N 1
ATOM 1304 C CA . LYS A 1 163 ? 32.077 -29.051 -15.411 1.00 53.91 163 LYS A CA 1
ATOM 1305 C C . LYS A 1 163 ? 31.846 -28.046 -16.560 1.00 53.91 163 LYS A C 1
ATOM 1307 O O . LYS A 1 163 ? 32.671 -27.979 -17.455 1.00 53.91 163 LYS A O 1
ATOM 1312 N N . THR A 1 164 ? 30.894 -27.120 -16.402 1.00 53.06 164 THR A N 1
ATOM 1313 C CA . THR A 1 164 ? 31.045 -25.699 -16.821 1.00 53.06 164 THR A CA 1
ATOM 1314 C C . THR A 1 164 ? 30.135 -24.799 -15.974 1.00 53.06 164 THR A C 1
ATOM 1316 O O . THR A 1 164 ? 29.176 -24.203 -16.461 1.00 53.06 164 THR A O 1
ATOM 1319 N N . SER A 1 165 ? 30.383 -24.724 -14.665 1.00 53.28 165 SER A N 1
ATOM 1320 C CA . SER A 1 165 ? 29.550 -23.892 -13.794 1.00 53.28 165 SER A CA 1
ATOM 1321 C C . SER A 1 165 ? 29.912 -22.409 -13.938 1.00 53.28 165 SER A C 1
ATOM 1323 O O . SER A 1 165 ? 31.027 -22.012 -13.576 1.00 53.28 165 SER A O 1
ATOM 1325 N N . SER A 1 166 ? 28.971 -21.591 -14.417 1.00 61.22 166 SER A N 1
ATOM 1326 C CA . SER A 1 166 ? 29.076 -20.122 -14.431 1.00 61.22 166 SER A CA 1
ATOM 1327 C C . SER A 1 166 ? 29.369 -19.571 -13.022 1.00 61.22 166 SER A C 1
ATOM 1329 O O . SER A 1 166 ? 29.014 -20.191 -12.016 1.00 61.22 166 SER A O 1
ATOM 1331 N N . ALA A 1 167 ? 30.012 -18.401 -12.917 1.00 57.91 167 ALA A N 1
ATOM 1332 C CA . ALA A 1 167 ? 30.410 -17.781 -11.643 1.00 57.91 167 ALA A CA 1
ATOM 1333 C C . ALA A 1 167 ? 29.249 -17.655 -10.632 1.00 57.91 167 ALA A C 1
ATOM 1335 O O . ALA A 1 167 ? 29.448 -17.776 -9.422 1.00 57.91 167 ALA A O 1
ATOM 1336 N N . ILE A 1 168 ? 28.021 -17.493 -11.131 1.00 55.56 168 ILE A N 1
ATOM 1337 C CA . ILE A 1 168 ? 26.796 -17.432 -10.326 1.00 55.56 168 ILE A CA 1
ATOM 1338 C C . ILE A 1 168 ? 26.477 -18.797 -9.699 1.00 55.56 168 ILE A C 1
ATOM 1340 O O . ILE A 1 168 ? 26.174 -18.871 -8.510 1.00 55.56 168 ILE A O 1
ATOM 1344 N N . GLN A 1 169 ? 26.628 -19.888 -10.454 1.00 62.12 169 GLN A N 1
ATOM 1345 C CA . GLN A 1 169 ? 26.407 -21.248 -9.955 1.00 62.12 169 GLN A CA 1
ATOM 1346 C C . GLN A 1 169 ? 27.437 -21.619 -8.883 1.00 62.12 169 GLN A C 1
ATOM 1348 O O . GLN A 1 169 ? 27.066 -22.176 -7.853 1.00 62.12 169 GLN A O 1
ATOM 1353 N N . LYS A 1 170 ? 28.707 -21.218 -9.056 1.00 61.66 170 LYS A N 1
ATOM 1354 C CA . LYS A 1 170 ? 29.744 -21.395 -8.022 1.00 61.66 170 LYS A CA 1
ATOM 1355 C C . LYS A 1 170 ? 29.379 -20.665 -6.728 1.00 61.66 170 LYS A C 1
ATOM 1357 O O . LYS A 1 170 ? 29.508 -21.237 -5.650 1.00 61.66 170 LYS A O 1
ATOM 1362 N N . LYS A 1 171 ? 28.872 -19.430 -6.829 1.00 64.62 171 LYS A N 1
ATOM 1363 C CA . LYS A 1 171 ? 28.480 -18.611 -5.670 1.00 64.62 171 LYS A CA 1
ATOM 1364 C C . LYS A 1 171 ? 27.250 -19.168 -4.947 1.00 64.62 171 LYS A C 1
ATOM 1366 O O . LYS A 1 171 ? 27.206 -19.143 -3.720 1.00 64.62 171 LYS A O 1
ATOM 1371 N N . ILE A 1 172 ? 26.275 -19.693 -5.689 1.00 66.50 172 ILE A N 1
ATOM 1372 C CA . ILE A 1 172 ? 25.082 -20.340 -5.123 1.00 66.50 172 ILE A CA 1
ATOM 1373 C C . ILE A 1 172 ? 25.459 -21.659 -4.445 1.00 66.50 172 ILE A C 1
ATOM 1375 O O . ILE A 1 172 ? 25.032 -21.902 -3.320 1.00 66.50 172 ILE A O 1
ATOM 1379 N N . PHE A 1 173 ? 26.311 -22.469 -5.076 1.00 63.56 173 PHE A N 1
ATOM 1380 C CA . PHE A 1 173 ? 26.773 -23.726 -4.494 1.00 63.56 173 PHE A CA 1
ATOM 1381 C C . PHE A 1 173 ? 27.594 -23.490 -3.220 1.00 63.56 173 PHE A C 1
ATOM 1383 O O . PHE A 1 173 ? 27.320 -24.124 -2.210 1.00 63.56 173 PHE A O 1
ATOM 1390 N N . HIS A 1 174 ? 28.513 -22.512 -3.219 1.00 60.88 174 HIS A N 1
ATOM 1391 C CA . HIS A 1 174 ? 29.244 -22.107 -2.010 1.00 60.88 174 HIS A CA 1
ATOM 1392 C C . HIS A 1 174 ? 28.322 -21.596 -0.900 1.00 60.88 174 HIS A C 1
ATOM 1394 O O . HIS A 1 174 ? 28.529 -21.913 0.266 1.00 60.88 174 HIS A O 1
ATOM 1400 N N . ARG A 1 175 ? 27.283 -20.819 -1.235 1.00 68.31 175 ARG A N 1
ATOM 1401 C CA . ARG A 1 175 ? 26.314 -20.364 -0.230 1.00 68.31 175 ARG A CA 1
ATOM 1402 C C . ARG A 1 175 ? 25.539 -21.545 0.361 1.00 68.31 175 ARG A C 1
ATOM 1404 O O . ARG A 1 175 ? 25.340 -21.570 1.571 1.00 68.31 175 ARG A O 1
ATOM 1411 N N . LYS A 1 176 ? 25.156 -22.526 -0.464 1.00 63.03 176 LYS A N 1
ATOM 1412 C CA . LYS A 1 176 ? 24.450 -23.732 -0.013 1.00 63.03 176 LYS A CA 1
ATOM 1413 C C . LYS A 1 176 ? 25.337 -24.603 0.882 1.00 63.03 176 LYS A C 1
ATOM 1415 O O . LYS A 1 176 ? 24.905 -24.936 1.976 1.00 63.03 176 LYS A O 1
ATOM 1420 N N . THR A 1 177 ? 26.589 -24.873 0.498 1.00 63.94 177 THR A N 1
ATOM 1421 C CA . THR A 1 177 ? 27.517 -25.670 1.322 1.00 63.94 177 THR A CA 1
ATOM 1422 C C . THR A 1 177 ? 27.873 -24.992 2.646 1.00 63.94 177 THR A C 1
ATOM 1424 O O . THR A 1 177 ? 27.969 -25.666 3.669 1.00 63.94 177 THR A O 1
ATOM 1427 N N . VAL A 1 178 ? 28.025 -23.663 2.668 1.00 63.91 178 VAL A N 1
ATOM 1428 C CA . VAL A 1 178 ? 28.268 -22.911 3.913 1.00 63.91 178 VAL A CA 1
ATOM 1429 C C . VAL A 1 178 ? 27.048 -22.961 4.837 1.00 63.91 178 VAL A C 1
ATOM 1431 O O . VAL A 1 178 ? 27.207 -23.152 6.041 1.00 63.91 178 VAL A O 1
ATOM 1434 N N . GLN A 1 179 ? 25.838 -22.846 4.287 1.00 62.75 179 GLN A N 1
ATOM 1435 C CA . GLN A 1 179 ? 24.603 -22.888 5.070 1.00 62.75 179 GLN A CA 1
ATOM 1436 C C . GLN A 1 179 ? 24.318 -24.293 5.624 1.00 62.75 179 GLN A C 1
ATOM 1438 O O . GLN A 1 179 ? 23.902 -24.430 6.772 1.00 62.75 179 GLN A O 1
ATOM 1443 N N . GLU A 1 180 ? 24.625 -25.343 4.860 1.00 59.56 180 GLU A N 1
ATOM 1444 C CA . GLU A 1 180 ? 24.529 -26.735 5.315 1.00 59.56 180 GLU A CA 1
ATOM 1445 C C . GLU A 1 180 ? 25.550 -27.041 6.421 1.00 59.56 180 GLU A C 1
ATOM 1447 O O . GLU A 1 180 ? 25.195 -27.635 7.435 1.00 59.56 180 GLU A O 1
ATOM 1452 N N . ALA A 1 181 ? 26.793 -26.556 6.301 1.00 62.72 181 ALA A N 1
ATOM 1453 C CA . ALA A 1 181 ? 27.814 -26.715 7.339 1.00 62.72 181 ALA A CA 1
ATOM 1454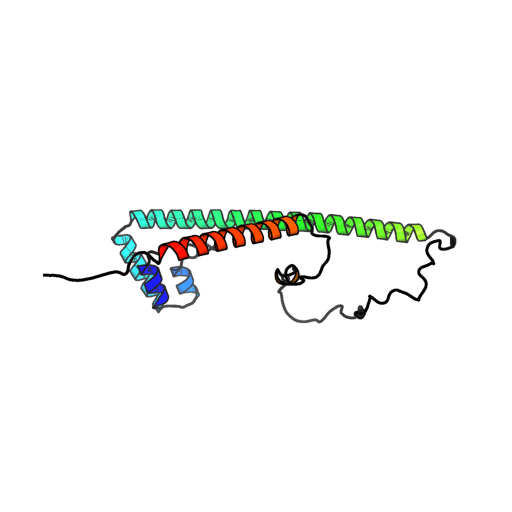 C C . ALA A 1 181 ? 27.474 -25.957 8.638 1.00 62.72 181 ALA A C 1
ATOM 1456 O O . ALA A 1 181 ? 27.762 -26.445 9.732 1.00 62.72 181 ALA A O 1
ATOM 1457 N N . GLN A 1 182 ? 26.845 -24.781 8.534 1.00 58.88 182 GLN A N 1
ATOM 1458 C CA . GLN A 1 182 ? 26.366 -24.013 9.689 1.00 58.88 182 GLN A CA 1
ATOM 1459 C C . GLN A 1 182 ? 25.171 -24.690 10.366 1.00 58.88 182 GLN A C 1
ATOM 1461 O O . GLN A 1 182 ? 25.161 -24.816 11.589 1.00 58.88 182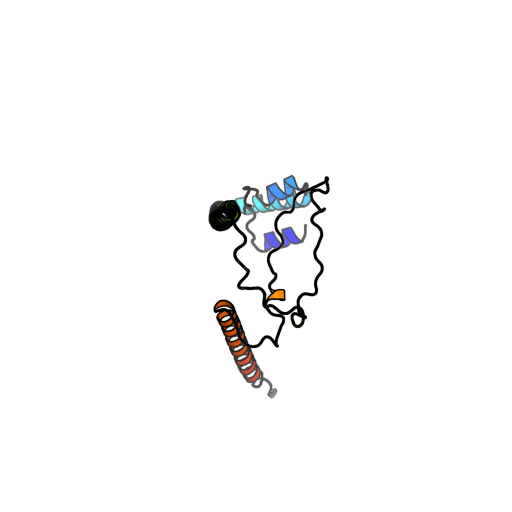 GLN A O 1
ATOM 1466 N N . ASN A 1 183 ? 24.218 -25.210 9.590 1.00 60.88 183 ASN A N 1
ATOM 1467 C CA . ASN A 1 183 ? 23.081 -25.952 10.131 1.00 60.88 183 ASN A CA 1
ATOM 1468 C C . ASN A 1 183 ? 23.522 -27.252 10.819 1.00 60.88 183 ASN A C 1
ATOM 1470 O O . ASN A 1 183 ? 23.019 -27.567 11.893 1.00 60.88 183 ASN A O 1
ATOM 1474 N N . ASN A 1 184 ? 24.513 -27.962 10.268 1.00 60.91 184 ASN A N 1
ATOM 1475 C CA . ASN A 1 184 ? 25.023 -29.196 10.871 1.00 60.91 184 ASN A CA 1
ATOM 1476 C C . ASN A 1 184 ? 25.851 -28.941 12.145 1.00 60.91 184 ASN A C 1
ATOM 1478 O O . ASN A 1 184 ? 25.801 -29.728 13.089 1.00 60.91 184 ASN A O 1
ATOM 1482 N N . ARG A 1 185 ? 26.587 -27.820 12.217 1.00 58.12 185 ARG A N 1
ATOM 1483 C CA . ARG A 1 185 ? 27.243 -27.386 13.466 1.00 58.12 185 ARG A CA 1
ATOM 1484 C C . ARG A 1 185 ? 26.223 -27.006 14.535 1.00 58.12 185 ARG A C 1
ATOM 1486 O O . ARG A 1 185 ? 26.380 -27.423 15.676 1.00 58.12 185 ARG A O 1
ATOM 1493 N N . ASN A 1 186 ? 25.170 -26.281 14.167 1.00 58.62 186 ASN A N 1
ATOM 1494 C CA . ASN A 1 186 ? 24.110 -25.902 15.102 1.00 58.62 186 ASN A CA 1
ATOM 1495 C C . ASN A 1 186 ? 23.318 -27.123 15.599 1.00 58.62 186 ASN A C 1
ATOM 1497 O O . ASN A 1 186 ? 22.970 -27.176 16.774 1.00 58.62 186 ASN A O 1
ATOM 1501 N N . ALA A 1 187 ? 23.103 -28.132 14.748 1.00 58.47 187 ALA A N 1
ATOM 1502 C CA . ALA A 1 187 ? 22.494 -29.399 15.148 1.00 58.47 187 ALA A CA 1
ATOM 1503 C C . ALA A 1 187 ? 23.352 -30.150 16.183 1.00 58.47 187 ALA A C 1
ATOM 1505 O O . ALA A 1 187 ? 22.835 -30.540 17.224 1.00 58.47 187 ALA A O 1
ATOM 1506 N N . ARG A 1 188 ? 24.673 -30.256 15.966 1.00 59.03 188 ARG A N 1
ATOM 1507 C CA . ARG A 1 188 ? 25.591 -30.900 16.929 1.00 59.03 188 ARG A CA 1
ATOM 1508 C C . ARG A 1 188 ? 25.726 -30.144 18.254 1.00 59.03 188 ARG A C 1
ATOM 1510 O O . ARG A 1 188 ? 25.888 -30.770 19.294 1.00 59.03 188 ARG A O 1
ATOM 1517 N N . ILE A 1 189 ? 25.669 -28.811 18.228 1.00 58.06 189 ILE A N 1
ATOM 1518 C CA . ILE A 1 189 ? 25.722 -27.982 19.445 1.00 58.06 189 ILE A CA 1
ATOM 1519 C C . ILE A 1 189 ? 24.434 -28.137 20.265 1.00 58.06 189 ILE A C 1
ATOM 1521 O O . ILE A 1 189 ? 24.495 -28.207 21.490 1.00 58.06 189 ILE A O 1
ATOM 1525 N N . ASN A 1 190 ? 23.279 -28.236 19.605 1.00 56.31 190 ASN A N 1
ATOM 1526 C CA . ASN A 1 190 ? 22.006 -28.448 20.290 1.00 56.31 190 ASN A CA 1
ATOM 1527 C C . ASN A 1 190 ? 21.854 -29.882 20.819 1.00 56.31 190 ASN A C 1
ATOM 1529 O O . ASN A 1 190 ? 21.236 -30.070 21.858 1.00 56.31 190 ASN A O 1
ATOM 1533 N N . GLU A 1 191 ? 22.454 -30.879 20.165 1.00 50.38 191 GLU A N 1
ATOM 1534 C CA . GLU A 1 191 ? 22.445 -32.276 20.626 1.00 50.38 191 GLU A CA 1
ATOM 1535 C C . GLU A 1 191 ? 23.288 -32.486 21.898 1.00 50.38 191 GLU A C 1
ATOM 1537 O O . GLU A 1 191 ? 22.923 -33.284 22.757 1.00 50.38 191 GLU A O 1
ATOM 1542 N N . PHE A 1 192 ? 24.368 -31.716 22.083 1.00 46.16 192 PHE A N 1
ATOM 1543 C CA . PHE A 1 192 ? 25.193 -31.788 23.298 1.00 46.16 192 PHE A CA 1
ATOM 1544 C C . PHE A 1 192 ? 24.554 -31.089 24.512 1.00 46.16 192 PHE A C 1
ATOM 1546 O O . PHE A 1 192 ? 24.916 -31.373 25.647 1.00 46.16 192 PHE A O 1
ATOM 1553 N N . LYS A 1 193 ? 23.590 -30.183 24.291 1.00 50.97 193 LYS A N 1
ATOM 1554 C CA . LYS A 1 193 ? 22.982 -29.358 25.350 1.00 50.97 193 LYS A CA 1
ATOM 1555 C C . LYS A 1 193 ? 21.727 -29.974 25.989 1.00 50.97 193 LYS A C 1
ATOM 1557 O O . LYS A 1 193 ? 21.202 -29.415 26.940 1.00 50.97 193 LYS A O 1
ATOM 1562 N N . VAL A 1 194 ? 21.247 -31.111 25.482 1.00 50.22 194 VAL A N 1
ATOM 1563 C CA . VAL A 1 194 ? 20.005 -31.771 25.942 1.00 50.22 194 VAL A CA 1
ATOM 1564 C C . VAL A 1 194 ? 20.281 -32.921 26.930 1.00 50.22 194 VAL A C 1
ATOM 1566 O O . VAL A 1 194 ? 19.359 -33.600 27.356 1.00 50.22 194 VAL A O 1
ATOM 1569 N N . ARG A 1 195 ? 21.539 -33.152 27.340 1.00 45.84 195 ARG A N 1
ATOM 1570 C CA . ARG A 1 195 ? 21.912 -34.321 28.162 1.00 45.84 195 ARG A CA 1
ATOM 1571 C C . ARG A 1 195 ? 22.310 -34.028 29.618 1.00 45.84 195 ARG A C 1
ATOM 1573 O O . ARG A 1 195 ? 22.840 -34.928 30.255 1.00 45.84 195 ARG A O 1
ATOM 1580 N N . GLU A 1 196 ? 22.071 -32.826 30.150 1.00 50.81 196 GLU A N 1
ATOM 1581 C CA . GLU A 1 196 ? 22.490 -32.474 31.528 1.00 50.81 196 GLU A CA 1
ATOM 1582 C C . GLU A 1 196 ? 21.371 -32.156 32.531 1.00 50.81 196 GLU A C 1
ATOM 1584 O O . GLU A 1 196 ? 21.670 -31.790 33.660 1.00 50.81 196 GLU A O 1
ATOM 1589 N N . GLU A 1 197 ? 20.095 -32.357 32.208 1.00 52.06 197 GLU A N 1
ATOM 1590 C CA . GLU A 1 197 ? 19.026 -32.144 33.195 1.00 52.06 197 GLU A CA 1
ATOM 1591 C C . GLU A 1 197 ? 18.074 -33.334 33.214 1.00 52.06 197 GLU A C 1
ATOM 1593 O O . GLU A 1 197 ? 17.010 -33.270 32.624 1.00 52.06 197 GLU A O 1
ATOM 1598 N N . ASP A 1 198 ? 18.506 -34.428 33.847 1.00 50.69 198 ASP A N 1
ATOM 1599 C CA . ASP A 1 198 ? 17.639 -35.457 34.435 1.00 50.69 198 ASP A CA 1
ATOM 1600 C C . ASP A 1 198 ? 18.482 -36.319 35.402 1.00 50.69 198 ASP A C 1
ATOM 1602 O O . ASP A 1 198 ? 19.012 -37.365 35.028 1.00 50.69 198 ASP A O 1
ATOM 1606 N N . SER A 1 199 ? 18.641 -35.870 36.651 1.00 47.50 199 SER A N 1
ATOM 1607 C CA . SER A 1 199 ? 18.870 -36.776 37.788 1.00 47.50 199 SER A CA 1
ATOM 1608 C C . SER A 1 199 ? 18.456 -36.112 39.107 1.00 47.50 199 SER A C 1
ATOM 1610 O O . SER A 1 199 ? 19.153 -35.234 39.610 1.00 47.50 199 SER A O 1
ATOM 1612 N N . ASP A 1 200 ? 17.315 -36.585 39.612 1.00 42.00 200 ASP A N 1
ATOM 1613 C CA . ASP A 1 200 ? 16.977 -36.850 41.017 1.00 42.00 200 ASP A CA 1
ATOM 1614 C C . ASP A 1 200 ? 16.960 -35.647 41.992 1.00 42.00 200 ASP A C 1
ATOM 1616 O O . ASP A 1 200 ? 17.955 -34.986 42.246 1.00 42.00 200 ASP A O 1
ATOM 1620 N N . GLY A 1 201 ? 15.850 -35.263 42.626 1.00 50.84 201 GLY A N 1
ATOM 1621 C CA . GLY A 1 201 ? 14.783 -36.102 43.156 1.00 50.84 201 GLY A CA 1
ATOM 1622 C C . GLY A 1 201 ? 15.085 -36.526 44.599 1.00 50.84 201 GLY A C 1
ATOM 1623 O O . GLY A 1 201 ? 15.817 -37.478 44.818 1.00 50.84 201 GLY A O 1
ATOM 1624 N N . VAL A 1 202 ? 14.398 -35.871 45.547 1.00 54.59 202 VAL A N 1
ATOM 1625 C CA . VAL A 1 202 ? 13.969 -36.402 46.861 1.00 54.59 202 VAL A CA 1
ATOM 1626 C C . VAL A 1 202 ? 15.035 -36.573 47.963 1.00 54.59 202 VAL A C 1
ATOM 1628 O O . VAL A 1 202 ? 15.806 -37.524 47.958 1.00 54.59 202 VAL A O 1
ATOM 1631 N N . ASN A 1 203 ? 14.946 -35.762 49.029 1.00 44.34 203 ASN A N 1
ATOM 1632 C CA . ASN A 1 203 ? 14.542 -36.260 50.357 1.00 44.34 203 ASN A CA 1
ATOM 1633 C C . ASN A 1 203 ? 14.376 -35.147 51.408 1.00 44.34 203 ASN A C 1
ATOM 1635 O O . ASN A 1 203 ? 15.243 -34.291 51.535 1.00 44.34 203 ASN A O 1
ATOM 1639 N N . SER A 1 204 ? 13.240 -35.255 52.112 1.00 42.31 204 SER A N 1
ATOM 1640 C CA . SER A 1 204 ? 12.956 -35.020 53.542 1.00 42.31 204 SER A CA 1
ATOM 1641 C C . SER A 1 204 ? 13.706 -33.933 54.314 1.00 42.31 204 SER A C 1
ATOM 1643 O O . SER A 1 204 ? 14.929 -34.079 54.516 1.00 42.31 204 SER A O 1
#

InterPro domains:
  IPR036770 Ankyrin repeat-containing domain superfamily [G3DSA:1.25.40.20] (1-111)

Radius of gyration: 32.22 Å; chains: 1; bounding box: 56×51×112 Å

Organism: NCBI:txid1518452

Sequence (204 aa):
THCVTFLVNFGTNLFALDNQYHSPKDLAAIAGKQEVLRFLDSAAAKQQIMDFASVKKAKEKAEKEVVKRLEKSDKMQKKMDKERENEQKKLDKERELLDKMDKEEGEEPRRKSFIATISRGSIAFINKPRRDPKILYPSNVPNTAYTNSPTFSDLTTNPNAKKTSSAIQKKIFHRKTVQEAQNNRNARINEFKVREEDSDGVNS

pLDDT: mean 72.8, std 20.61, range [38.88, 96.0]

Secondary structure (DSSP, 8-state):
-HHHHHHHHTT--TT---TT---HHHHHHHTT-HHHHHHHHHHHHHHHHH-HHHHHHHHHHHHHHHHHHHHHHHHHHHHHHHHHHHHHHHHHHHHHHHHHHHHHTTS------S-----TT------SPPPPS--S------------SPPHHHHH--TT--S---HHHHHHHHHHHHHHHHHHHHHHHHHHTTSSS-------

Foldseek 3Di:
DVVLVVCVVVVPLQLAADLVRDGPLNVCVVVVVVVSNVVSVVSLVVCCVPPVPVNVVSNVVNVVVSVVVVVVVVVVVVVVVVVVVVVVVVVVVVVVVVVVVVVVVVDDDDDDDPPPPPPPPDDPPDPDDDDDPPPPDDDDDDDDPDDDDDDPCVVPPDPPDPDDDDPVNVVVVVVVVVVVVVVVVVVVVVVVVPPPPDDDDDDD